Protein AF-A0A428CJJ7-F1 (afdb_monomer_lite)

Structure (mmCIF, N/CA/C/O backbone):
data_AF-A0A428CJJ7-F1
#
_entry.id   AF-A0A428CJJ7-F1
#
loop_
_atom_site.group_PDB
_atom_site.id
_atom_site.type_symbol
_atom_site.label_atom_id
_atom_site.label_alt_id
_atom_site.label_comp_id
_atom_site.label_asym_id
_atom_site.label_entity_id
_atom_site.label_seq_id
_atom_site.pdbx_PDB_ins_code
_atom_site.Cartn_x
_atom_site.Cartn_y
_atom_site.Cartn_z
_atom_site.occupancy
_atom_site.B_iso_or_equiv
_atom_site.auth_seq_id
_atom_site.auth_comp_id
_atom_site.auth_asym_id
_atom_site.auth_atom_id
_atom_site.pdbx_PDB_model_num
ATOM 1 N N . MET A 1 1 ? 29.013 -11.486 -9.461 1.00 76.00 1 MET A N 1
ATOM 2 C CA . MET A 1 1 ? 27.780 -11.218 -10.222 1.00 76.00 1 MET A CA 1
ATOM 3 C C . MET A 1 1 ? 27.380 -12.499 -10.946 1.00 76.00 1 MET A C 1
ATOM 5 O O . MET A 1 1 ? 28.189 -13.425 -10.999 1.00 76.00 1 MET A O 1
ATOM 9 N N . LYS A 1 2 ? 26.102 -12.636 -11.313 1.00 92.06 2 LYS A N 1
ATOM 10 C CA . LYS A 1 2 ? 25.506 -13.864 -11.869 1.00 92.06 2 LYS A CA 1
ATOM 11 C C . LYS A 1 2 ? 25.065 -13.649 -13.320 1.00 92.06 2 LYS A C 1
ATOM 13 O O . LYS A 1 2 ? 24.781 -12.532 -13.736 1.00 92.06 2 LYS A O 1
ATOM 18 N N . THR A 1 3 ? 24.886 -14.731 -14.073 1.00 91.31 3 THR A N 1
ATOM 19 C CA . THR A 1 3 ? 24.183 -14.673 -15.365 1.00 91.31 3 THR A CA 1
ATOM 20 C C . THR A 1 3 ? 22.675 -14.577 -15.141 1.00 91.31 3 THR A C 1
ATOM 22 O O . THR A 1 3 ? 22.105 -15.431 -14.455 1.00 91.31 3 THR A O 1
ATOM 25 N N . TYR A 1 4 ? 22.026 -13.567 -15.727 1.00 95.06 4 TYR A N 1
ATOM 26 C CA . TYR A 1 4 ? 20.572 -13.426 -15.669 1.00 95.06 4 TYR A CA 1
ATOM 27 C C . TYR A 1 4 ? 19.878 -14.570 -16.421 1.00 95.06 4 TYR A C 1
ATOM 29 O O . TYR A 1 4 ? 20.308 -14.973 -17.504 1.00 95.06 4 TYR A O 1
ATOM 37 N N . ARG A 1 5 ? 18.794 -15.099 -15.848 1.00 94.88 5 ARG A N 1
ATOM 38 C CA . ARG A 1 5 ? 17.924 -16.093 -16.489 1.00 94.88 5 ARG A CA 1
ATOM 39 C C . ARG A 1 5 ? 16.502 -15.556 -16.511 1.00 94.88 5 ARG A C 1
ATOM 41 O O . ARG A 1 5 ? 16.012 -15.110 -15.476 1.00 94.88 5 ARG A O 1
ATOM 48 N N . LEU A 1 6 ? 15.860 -15.638 -17.676 1.00 95.44 6 LEU A N 1
ATOM 49 C CA . LEU A 1 6 ? 14.456 -15.266 -17.834 1.00 95.44 6 LEU A CA 1
ATOM 50 C C . LEU A 1 6 ? 13.579 -16.049 -16.853 1.00 95.44 6 LEU A C 1
ATOM 52 O O . LEU A 1 6 ? 13.830 -17.227 -16.578 1.00 95.44 6 LEU A O 1
ATOM 56 N N . LYS A 1 7 ? 12.548 -15.375 -16.345 1.00 94.06 7 LYS A N 1
ATOM 57 C CA . LYS A 1 7 ? 11.518 -16.005 -15.522 1.00 94.06 7 LYS A CA 1
ATOM 58 C C . LYS A 1 7 ? 10.705 -16.987 -16.362 1.00 94.06 7 LYS A C 1
ATOM 60 O O . LYS A 1 7 ? 10.541 -16.795 -17.567 1.00 94.06 7 LYS A O 1
ATOM 65 N N . THR A 1 8 ? 10.229 -18.047 -15.717 1.00 88.56 8 THR A N 1
ATOM 66 C CA . THR A 1 8 ? 9.256 -18.981 -16.297 1.00 88.56 8 THR A CA 1
ATOM 67 C C . THR A 1 8 ? 7.839 -18.520 -15.960 1.00 88.56 8 THR A C 1
ATOM 69 O O . THR A 1 8 ? 7.666 -17.615 -15.146 1.00 88.56 8 THR A O 1
ATOM 72 N N . ASP A 1 9 ? 6.833 -19.125 -16.597 1.00 90.31 9 ASP A N 1
ATOM 73 C CA . ASP A 1 9 ? 5.410 -18.894 -16.291 1.00 90.31 9 ASP A CA 1
ATOM 74 C C . ASP A 1 9 ? 4.934 -17.448 -16.537 1.00 90.31 9 ASP A C 1
ATOM 76 O O . ASP A 1 9 ? 4.018 -16.941 -15.896 1.00 90.31 9 ASP A O 1
ATOM 80 N N . THR A 1 10 ? 5.547 -16.786 -17.520 1.00 92.88 10 THR A N 1
ATOM 81 C CA . THR A 1 10 ? 5.331 -15.373 -17.882 1.00 92.88 10 THR A CA 1
ATOM 82 C C . THR A 1 10 ? 4.152 -15.143 -18.831 1.00 92.88 10 THR A C 1
ATOM 84 O O . THR A 1 10 ? 3.854 -14.010 -19.199 1.00 92.88 10 THR A O 1
ATOM 87 N N . GLU A 1 11 ? 3.464 -16.202 -19.257 1.00 94.12 11 GLU A N 1
ATOM 88 C CA . GLU A 1 11 ? 2.476 -16.175 -20.344 1.00 94.12 11 GLU A CA 1
ATOM 89 C C . GLU A 1 11 ? 1.326 -15.198 -20.072 1.00 94.12 11 GLU A C 1
ATOM 91 O O . GLU A 1 11 ? 0.954 -14.414 -20.949 1.00 94.12 11 GLU A O 1
ATOM 96 N N . TRP A 1 12 ? 0.800 -15.198 -18.844 1.00 93.81 12 TRP A N 1
ATOM 97 C CA . TRP A 1 12 ? -0.283 -14.303 -18.433 1.00 93.81 12 TRP A CA 1
ATOM 98 C C . TRP A 1 12 ? 0.155 -12.840 -18.362 1.00 93.81 12 TRP A C 1
ATOM 100 O O . TRP A 1 12 ? -0.588 -11.956 -18.796 1.00 93.81 12 TRP A O 1
ATOM 110 N N . ASP A 1 13 ? 1.357 -12.587 -17.849 1.00 96.50 13 ASP A N 1
ATOM 111 C CA . ASP A 1 13 ? 1.908 -11.242 -17.693 1.00 96.50 13 ASP A CA 1
ATOM 112 C C . ASP A 1 13 ? 2.237 -10.627 -19.063 1.00 96.50 13 ASP A C 1
ATOM 114 O O . ASP A 1 13 ? 1.799 -9.516 -19.378 1.00 96.50 13 ASP A O 1
ATOM 118 N N . ILE A 1 14 ? 2.883 -11.404 -19.942 1.00 97.50 14 ILE A N 1
ATOM 119 C CA . ILE A 1 14 ? 3.150 -11.027 -21.336 1.00 97.50 14 ILE A CA 1
ATOM 120 C C . ILE A 1 14 ? 1.847 -10.761 -22.082 1.00 97.50 14 ILE A C 1
ATOM 122 O O . ILE A 1 14 ? 1.749 -9.757 -22.786 1.00 97.50 14 ILE A O 1
ATOM 126 N N . MET A 1 15 ? 0.845 -11.639 -21.956 1.00 97.12 15 MET A N 1
ATOM 127 C CA . MET A 1 15 ? -0.442 -11.452 -22.627 1.00 97.12 15 MET A CA 1
ATOM 128 C C . MET A 1 15 ? -1.106 -10.143 -22.192 1.00 97.12 15 MET A C 1
ATOM 130 O O . MET A 1 15 ? -1.622 -9.405 -23.033 1.00 97.12 15 MET A O 1
ATOM 134 N N . ARG A 1 16 ? -1.061 -9.819 -20.895 1.00 96.81 16 ARG A N 1
ATOM 135 C CA . ARG A 1 16 ? -1.630 -8.573 -20.374 1.00 96.81 16 ARG A CA 1
ATOM 136 C C . ARG A 1 16 ? -0.881 -7.341 -20.887 1.00 96.81 16 ARG A C 1
ATOM 138 O O . ARG A 1 16 ? -1.528 -6.390 -21.319 1.00 96.81 16 ARG A O 1
ATOM 145 N N . TYR A 1 17 ? 0.452 -7.369 -20.915 1.00 98.06 17 TYR A N 1
ATOM 146 C CA . TYR A 1 17 ? 1.239 -6.265 -21.477 1.00 98.06 17 TYR A CA 1
ATOM 147 C C . TYR A 1 17 ? 1.012 -6.106 -22.990 1.00 98.06 17 TYR A C 1
ATOM 149 O O . TYR A 1 17 ? 0.802 -4.998 -23.475 1.00 98.06 17 TYR A O 1
ATOM 157 N N . LYS A 1 18 ? 0.954 -7.210 -23.748 1.00 97.38 18 LYS A N 1
ATOM 158 C CA . LYS A 1 18 ? 0.637 -7.184 -25.187 1.00 97.38 18 LYS A CA 1
ATOM 159 C C . LYS A 1 18 ? -0.739 -6.604 -25.475 1.00 97.38 18 LYS A C 1
ATOM 161 O O . LYS A 1 18 ? -0.874 -5.812 -26.399 1.00 97.38 18 LYS A O 1
ATOM 166 N N . LYS A 1 19 ? -1.734 -6.904 -24.640 1.00 97.69 19 LYS A N 1
ATOM 167 C CA . LYS A 1 19 ? -3.043 -6.253 -24.726 1.00 97.69 19 LYS A CA 1
ATOM 168 C C . LYS A 1 19 ? -2.931 -4.732 -24.560 1.00 97.69 19 LYS A C 1
ATOM 170 O O . LYS A 1 19 ? -3.626 -3.998 -25.256 1.00 97.69 19 LYS A O 1
ATOM 175 N N . ALA A 1 20 ? -2.066 -4.241 -23.672 1.00 97.69 20 ALA A N 1
ATOM 176 C CA . ALA A 1 20 ? -1.823 -2.805 -23.537 1.00 97.69 20 ALA A CA 1
ATOM 177 C C . ALA A 1 20 ? -1.191 -2.208 -24.808 1.00 97.69 20 ALA A C 1
ATOM 179 O O . ALA A 1 20 ? -1.638 -1.153 -25.256 1.00 97.69 20 ALA A O 1
ATOM 180 N N . ILE A 1 21 ? -0.232 -2.907 -25.431 1.00 96.62 21 ILE A N 1
ATOM 181 C CA . ILE A 1 21 ? 0.355 -2.518 -26.728 1.00 96.62 21 ILE A CA 1
ATOM 182 C C . ILE A 1 21 ? -0.732 -2.418 -27.809 1.00 96.62 21 ILE A C 1
ATOM 184 O O . ILE A 1 21 ? -0.878 -1.377 -28.446 1.00 96.62 21 ILE A O 1
ATOM 188 N N . GLU A 1 22 ? -1.535 -3.472 -27.983 1.00 97.19 22 GLU A N 1
ATOM 189 C CA . GLU A 1 22 ? -2.585 -3.561 -29.013 1.00 97.19 22 GLU A CA 1
ATOM 190 C C . GLU A 1 22 ? -3.631 -2.444 -28.907 1.00 97.19 22 GLU A C 1
ATOM 192 O O . GLU A 1 22 ? -4.202 -2.031 -29.913 1.00 97.19 22 GLU A O 1
ATOM 197 N N . ASN A 1 23 ? -3.873 -1.942 -27.694 1.00 97.38 23 ASN A N 1
ATOM 198 C CA . ASN A 1 23 ? -4.841 -0.878 -27.435 1.00 97.38 23 ASN A CA 1
ATOM 199 C C . ASN A 1 23 ? -4.209 0.523 -27.364 1.00 97.38 23 ASN A C 1
ATOM 201 O O . ASN A 1 23 ? -4.929 1.484 -27.097 1.00 97.38 23 ASN A O 1
ATOM 205 N N . HIS A 1 24 ? -2.897 0.662 -27.590 1.00 95.88 24 HIS A N 1
ATOM 206 C CA . HIS A 1 24 ? -2.147 1.912 -27.401 1.00 95.88 24 HIS A CA 1
ATOM 207 C C . HIS A 1 24 ? -2.259 2.474 -25.969 1.00 95.88 24 HIS A C 1
ATOM 209 O O . HIS A 1 24 ? -2.436 3.672 -25.755 1.00 95.88 24 HIS A O 1
ATOM 215 N N . ARG A 1 25 ? -2.188 1.584 -24.972 1.00 96.94 25 ARG A N 1
ATOM 216 C CA . ARG A 1 25 ? -2.331 1.872 -23.533 1.00 96.94 25 ARG A CA 1
ATOM 217 C C . ARG A 1 25 ? -1.140 1.367 -22.7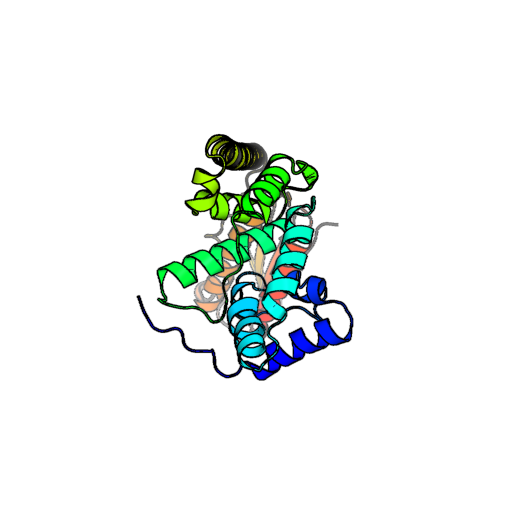16 1.00 96.94 25 ARG A C 1
ATOM 219 O O . ARG A 1 25 ? -1.304 1.031 -21.550 1.00 96.94 25 ARG A O 1
ATOM 226 N N . GLU A 1 26 ? 0.061 1.301 -23.292 1.00 97.19 26 GLU A N 1
ATOM 227 C CA . GLU A 1 26 ? 1.257 0.818 -22.571 1.00 97.19 26 GLU A CA 1
ATOM 228 C C . GLU A 1 26 ? 1.518 1.596 -21.271 1.00 97.19 26 GLU A C 1
ATOM 230 O O . GLU A 1 26 ? 1.833 0.982 -20.257 1.00 97.19 26 GLU A O 1
ATOM 235 N N . ILE A 1 27 ? 1.282 2.914 -21.249 1.00 98.19 27 ILE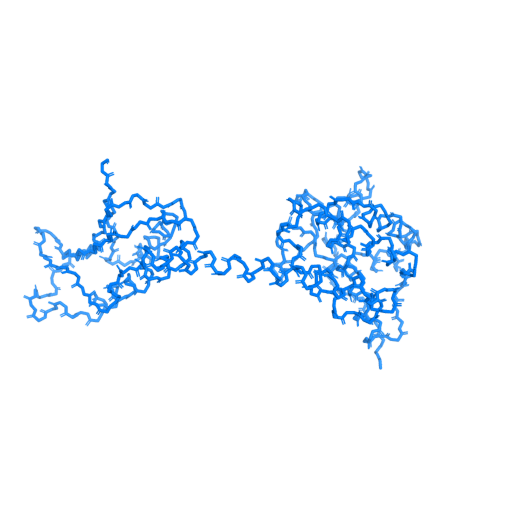 A N 1
ATOM 236 C CA . ILE A 1 27 ? 1.379 3.728 -20.023 1.00 98.19 27 ILE A CA 1
ATOM 237 C C . ILE A 1 27 ? 0.470 3.185 -18.911 1.00 98.19 27 ILE A C 1
ATOM 239 O O . ILE A 1 27 ? 0.889 3.105 -17.758 1.00 98.19 27 ILE A O 1
ATOM 243 N N . ASP A 1 28 ? -0.741 2.726 -19.232 1.00 98.06 28 ASP A N 1
ATOM 244 C CA . ASP A 1 28 ? -1.640 2.151 -18.226 1.00 98.06 28 ASP A CA 1
ATOM 245 C C . ASP A 1 28 ? -1.115 0.836 -17.659 1.00 98.06 28 ASP A C 1
ATOM 247 O O . ASP A 1 28 ? -1.429 0.510 -16.515 1.00 98.06 28 ASP A O 1
ATOM 251 N N . ALA A 1 29 ? -0.319 0.084 -18.424 1.00 98.12 29 ALA A N 1
ATOM 252 C CA . ALA A 1 29 ? 0.344 -1.108 -17.913 1.00 98.12 29 ALA A CA 1
ATOM 253 C C . ALA A 1 29 ? 1.460 -0.748 -16.926 1.00 98.12 29 ALA A C 1
ATOM 255 O O . ALA A 1 29 ? 1.652 -1.475 -15.958 1.00 98.12 29 ALA A O 1
ATOM 256 N N . PHE A 1 30 ? 2.144 0.386 -17.112 1.00 98.44 30 PHE A N 1
ATOM 257 C CA . PHE A 1 30 ? 3.108 0.911 -16.139 1.00 98.44 30 PHE A CA 1
ATOM 258 C C . PHE A 1 30 ? 2.431 1.449 -14.881 1.00 98.44 30 PHE A C 1
ATOM 260 O O . PHE A 1 30 ? 2.940 1.253 -13.785 1.00 98.44 30 PHE A O 1
ATOM 267 N N . LEU A 1 31 ? 1.286 2.119 -15.018 1.00 98.25 31 LEU A N 1
ATOM 268 C CA . LEU A 1 31 ? 0.570 2.692 -13.879 1.00 98.25 31 LEU A CA 1
ATOM 269 C C . LEU A 1 31 ? -0.202 1.627 -13.093 1.00 98.25 31 LEU A C 1
ATOM 271 O O . LEU A 1 31 ? -0.161 1.597 -11.865 1.00 98.25 31 LEU A O 1
ATOM 275 N N . GLY A 1 32 ? -0.921 0.755 -13.799 1.00 97.31 32 GLY A N 1
ATOM 276 C CA . GLY A 1 32 ? -1.798 -0.264 -13.228 1.00 97.31 32 GLY A CA 1
ATOM 277 C C . GLY A 1 32 ? -3.054 0.286 -12.551 1.00 97.31 32 GLY A C 1
ATOM 278 O O . GLY A 1 32 ? -3.733 -0.456 -11.848 1.00 97.31 32 GLY A O 1
ATOM 279 N N . ILE A 1 33 ? -3.401 1.560 -12.760 1.00 96.50 33 ILE A N 1
ATOM 280 C CA . ILE A 1 33 ? -4.628 2.156 -12.202 1.00 96.50 33 ILE A CA 1
ATOM 281 C C . ILE A 1 33 ? -5.858 1.432 -12.759 1.00 96.50 33 ILE A C 1
ATOM 283 O O . ILE A 1 33 ? -6.749 1.050 -12.003 1.00 96.50 33 ILE A O 1
ATOM 287 N N . ASN A 1 34 ? -5.879 1.177 -14.072 1.00 96.62 34 ASN A N 1
ATOM 288 C CA . ASN A 1 34 ? -6.882 0.319 -14.688 1.00 96.62 34 ASN A CA 1
ATOM 289 C C . ASN A 1 34 ? -6.532 -1.164 -14.427 1.00 96.62 34 ASN A C 1
ATOM 291 O O . ASN A 1 34 ? -5.522 -1.641 -14.958 1.00 96.62 34 ASN A O 1
ATOM 295 N N . PRO A 1 35 ? -7.368 -1.925 -13.687 1.00 95.44 35 PRO A N 1
ATOM 296 C CA . PRO A 1 35 ? -7.112 -3.338 -13.398 1.00 95.44 35 PRO A CA 1
ATOM 297 C C . PRO A 1 35 ? -6.974 -4.218 -14.648 1.00 95.44 35 PRO A C 1
ATOM 299 O O . PRO A 1 35 ? -6.368 -5.283 -14.582 1.00 95.44 35 PRO A O 1
ATOM 302 N N . GLU A 1 36 ? -7.514 -3.787 -15.793 1.00 96.38 36 GLU A N 1
ATOM 303 C CA . GLU A 1 36 ? -7.397 -4.496 -17.070 1.00 96.38 36 GLU A CA 1
ATOM 304 C C . GLU A 1 36 ? -5.946 -4.602 -17.569 1.00 96.38 36 GLU A C 1
ATOM 306 O O . GLU A 1 36 ? -5.588 -5.602 -18.196 1.00 96.38 36 GLU A O 1
ATOM 311 N N . TYR A 1 37 ? -5.117 -3.598 -17.261 1.00 97.50 37 TYR A N 1
ATOM 312 C CA . TYR A 1 37 ? -3.716 -3.507 -17.686 1.00 97.50 37 TYR A CA 1
ATOM 313 C C . TYR A 1 37 ? -2.720 -3.688 -16.530 1.00 97.50 37 TYR A C 1
ATOM 315 O O . TYR A 1 37 ? -1.521 -3.784 -16.776 1.00 97.50 37 TYR A O 1
ATOM 323 N N . ARG A 1 38 ? -3.195 -3.779 -15.278 1.00 97.75 38 ARG A N 1
ATOM 324 C CA . ARG A 1 38 ? -2.351 -3.915 -14.079 1.00 97.75 38 ARG A CA 1
ATOM 325 C C . ARG A 1 38 ? -1.543 -5.210 -14.085 1.00 97.75 38 ARG A C 1
ATOM 327 O O . ARG A 1 38 ? -2.103 -6.302 -14.181 1.00 97.75 38 ARG A O 1
ATOM 334 N N . ILE A 1 39 ? -0.233 -5.089 -13.908 1.00 97.88 39 ILE A N 1
ATOM 335 C CA . ILE A 1 39 ? 0.692 -6.222 -13.813 1.00 97.88 39 ILE A CA 1
ATOM 336 C C . ILE A 1 39 ? 1.143 -6.355 -12.362 1.00 97.88 39 ILE A C 1
ATOM 338 O O . ILE A 1 39 ? 1.709 -5.427 -11.800 1.00 97.88 39 ILE A O 1
ATOM 342 N N . GLY A 1 40 ? 0.876 -7.497 -11.742 1.00 94.94 40 GLY A N 1
ATOM 343 C CA . GLY A 1 40 ? 1.214 -7.743 -10.346 1.00 94.94 40 GLY A CA 1
ATOM 344 C C . GLY A 1 40 ? 0.806 -9.144 -9.921 1.00 94.94 40 GLY A C 1
ATOM 345 O O . GLY A 1 40 ? -0.058 -9.771 -10.544 1.00 94.94 40 GLY A O 1
ATOM 346 N N . HIS A 1 41 ? 1.449 -9.640 -8.871 1.00 93.31 41 HIS A N 1
ATOM 347 C CA . HIS A 1 41 ? 1.205 -10.956 -8.288 1.00 93.31 41 HIS A CA 1
ATOM 348 C C . HIS A 1 41 ? 0.579 -10.806 -6.892 1.00 93.31 41 HIS A C 1
ATOM 350 O O . HIS A 1 41 ? 0.440 -9.707 -6.350 1.00 93.31 41 HIS A O 1
ATOM 356 N N . ARG A 1 42 ? 0.147 -11.922 -6.293 1.00 88.69 42 ARG A N 1
ATOM 357 C CA . ARG A 1 42 ? -0.553 -11.915 -4.992 1.00 88.69 42 ARG A CA 1
ATOM 358 C C . ARG A 1 42 ? 0.303 -11.343 -3.855 1.00 88.69 42 ARG A C 1
ATOM 360 O O . ARG A 1 42 ? -0.239 -10.839 -2.878 1.00 88.69 42 ARG A O 1
ATOM 367 N N . ASP A 1 43 ? 1.616 -11.468 -3.970 1.00 89.06 43 ASP A N 1
ATOM 368 C CA . ASP A 1 43 ? 2.624 -10.995 -3.026 1.00 89.06 43 ASP A CA 1
ATOM 369 C C . ASP A 1 43 ? 3.233 -9.637 -3.411 1.00 89.06 43 ASP A C 1
ATOM 371 O O . ASP A 1 43 ? 4.114 -9.149 -2.702 1.00 89.06 43 ASP A O 1
ATOM 375 N N . SER A 1 44 ? 2.746 -8.992 -4.479 1.00 90.12 44 SER A N 1
ATOM 376 C CA . SER A 1 44 ? 3.126 -7.618 -4.811 1.00 90.12 44 SER A CA 1
ATOM 377 C C . SER A 1 44 ? 2.822 -6.675 -3.647 1.00 90.12 44 SER A C 1
ATOM 379 O O . SER A 1 44 ? 1.747 -6.730 -3.041 1.00 90.12 44 SER A O 1
ATOM 381 N N . TYR A 1 45 ? 3.774 -5.786 -3.352 1.00 88.62 45 TYR A N 1
ATOM 382 C CA . TYR A 1 45 ? 3.704 -4.880 -2.200 1.00 88.62 45 TYR A CA 1
ATOM 383 C C . TYR A 1 45 ? 2.468 -3.967 -2.245 1.00 88.62 45 TYR A C 1
ATOM 385 O O . TYR A 1 45 ? 1.824 -3.746 -1.222 1.00 88.62 45 TYR A O 1
ATOM 393 N N . TYR A 1 46 ? 2.116 -3.484 -3.440 1.00 91.88 46 TYR A N 1
ATOM 394 C CA . TYR A 1 46 ? 0.874 -2.767 -3.711 1.00 91.88 46 TYR A CA 1
ATOM 395 C C . TYR A 1 46 ? -0.010 -3.593 -4.643 1.00 91.88 46 TYR A C 1
ATOM 397 O O . TYR A 1 46 ? 0.474 -4.159 -5.621 1.00 91.88 46 TYR A O 1
ATOM 405 N N . GLN A 1 47 ? -1.304 -3.665 -4.330 1.00 93.38 47 GLN A N 1
ATOM 406 C CA . GLN A 1 47 ? -2.283 -4.461 -5.084 1.00 93.38 47 GLN A CA 1
ATOM 407 C C . GLN A 1 47 ? -3.135 -3.604 -6.033 1.00 93.38 47 GLN A C 1
ATOM 409 O O . GLN A 1 47 ? -3.848 -4.133 -6.888 1.00 93.38 47 GLN A O 1
ATOM 414 N N . ASP A 1 48 ? -3.081 -2.282 -5.888 1.00 94.25 48 ASP A N 1
ATOM 415 C CA . ASP A 1 48 ? -3.876 -1.279 -6.595 1.00 94.25 48 ASP A CA 1
ATOM 416 C C . ASP A 1 48 ? -3.134 -0.583 -7.753 1.00 94.25 48 ASP A C 1
ATOM 418 O O . ASP A 1 48 ? -3.770 0.095 -8.560 1.00 94.25 48 ASP A O 1
ATOM 422 N N . ILE A 1 49 ? -1.832 -0.831 -7.908 1.00 97.38 49 ILE A N 1
ATOM 423 C CA . ILE A 1 49 ? -0.989 -0.344 -9.013 1.00 97.38 49 ILE A CA 1
ATOM 424 C C . ILE A 1 49 ? -0.122 -1.474 -9.583 1.00 97.38 49 ILE A C 1
ATOM 426 O O . ILE A 1 49 ? -0.085 -2.574 -9.032 1.00 97.38 49 ILE A O 1
ATOM 430 N N . THR A 1 50 ? 0.556 -1.224 -10.706 1.00 98.38 50 THR A N 1
ATOM 431 C CA . THR A 1 50 ? 1.487 -2.202 -11.287 1.00 98.38 50 THR A CA 1
ATOM 432 C C . THR A 1 50 ? 2.739 -2.348 -10.424 1.00 98.38 50 THR A C 1
ATOM 434 O O . THR A 1 50 ? 3.318 -1.360 -9.971 1.00 98.38 50 THR A O 1
ATOM 437 N N . ASP A 1 51 ? 3.181 -3.590 -10.256 1.00 98.31 51 ASP A N 1
ATOM 438 C CA . ASP A 1 51 ? 4.467 -3.953 -9.684 1.00 98.31 51 ASP A CA 1
ATOM 439 C C . ASP A 1 51 ? 5.560 -3.890 -10.763 1.00 98.31 51 ASP A C 1
ATOM 441 O O . ASP A 1 51 ? 5.626 -4.722 -11.674 1.00 98.31 51 ASP A O 1
ATOM 445 N N . THR A 1 52 ? 6.444 -2.898 -10.651 1.00 96.94 52 THR A N 1
ATOM 446 C CA . THR A 1 52 ? 7.560 -2.689 -11.586 1.00 96.94 52 THR A CA 1
ATOM 447 C C . THR A 1 52 ? 8.509 -3.879 -11.665 1.00 96.94 52 THR A C 1
ATOM 449 O O . THR A 1 52 ? 9.122 -4.102 -12.709 1.00 96.94 52 THR A O 1
ATOM 452 N N . HIS A 1 53 ? 8.642 -4.660 -10.590 1.00 96.50 53 HIS A N 1
ATOM 453 C CA . HIS A 1 53 ? 9.552 -5.799 -10.559 1.00 96.50 53 HIS A CA 1
ATOM 454 C C . HIS A 1 53 ? 9.013 -6.917 -11.443 1.00 96.50 53 HIS A C 1
ATOM 456 O O . HIS A 1 53 ? 9.762 -7.486 -12.242 1.00 96.50 53 HIS A O 1
ATOM 462 N N . ILE A 1 54 ? 7.705 -7.168 -11.346 1.00 97.88 54 ILE A N 1
ATOM 463 C CA . ILE A 1 54 ? 7.006 -8.118 -12.209 1.00 97.88 54 ILE A CA 1
ATOM 464 C C . ILE A 1 54 ? 6.989 -7.606 -13.649 1.00 97.88 54 ILE A C 1
ATOM 466 O O . ILE A 1 54 ? 7.365 -8.344 -14.555 1.00 97.88 54 ILE A O 1
ATOM 470 N N . LEU A 1 55 ? 6.662 -6.328 -13.867 1.00 98.50 55 LEU A N 1
ATOM 471 C CA . LEU A 1 55 ? 6.677 -5.710 -15.196 1.00 98.50 55 LEU A CA 1
ATOM 472 C C . LEU A 1 55 ? 8.018 -5.927 -15.918 1.00 98.50 55 LEU A C 1
ATOM 474 O O . LEU A 1 55 ? 8.035 -6.391 -17.058 1.00 98.50 55 LEU A O 1
ATOM 478 N N . ILE A 1 56 ? 9.146 -5.639 -15.263 1.00 98.31 56 ILE A N 1
ATOM 479 C CA . ILE A 1 56 ? 10.472 -5.780 -15.877 1.00 98.31 56 ILE A CA 1
ATOM 480 C C . ILE A 1 56 ? 10.796 -7.252 -16.165 1.00 98.31 56 ILE A C 1
ATOM 482 O O . ILE A 1 56 ? 11.119 -7.603 -17.302 1.00 98.31 56 ILE A O 1
ATOM 486 N N . GLU A 1 57 ? 10.718 -8.119 -15.152 1.00 97.94 57 GLU A N 1
ATOM 487 C CA . GLU A 1 57 ? 11.246 -9.486 -15.249 1.00 97.94 57 GLU A CA 1
ATOM 488 C C . GLU A 1 57 ? 10.304 -10.477 -15.947 1.00 97.94 57 GLU A C 1
ATOM 490 O O . GLU A 1 57 ? 10.786 -11.435 -16.556 1.00 97.94 57 GLU A O 1
ATOM 495 N N . TYR A 1 58 ? 8.986 -10.263 -15.869 1.00 98.19 58 TYR A N 1
ATOM 496 C CA . TYR A 1 58 ? 7.970 -11.160 -16.432 1.00 98.19 58 TYR A CA 1
ATOM 497 C C . TYR A 1 58 ? 7.360 -10.639 -17.737 1.00 98.19 58 TYR A C 1
ATOM 499 O O . TYR A 1 58 ? 6.851 -11.448 -18.508 1.00 98.19 58 TYR A O 1
ATOM 507 N N . CYS A 1 59 ? 7.461 -9.339 -18.045 1.00 98.12 59 CYS A N 1
ATOM 508 C CA . CYS A 1 59 ? 6.970 -8.790 -19.315 1.00 98.12 59 CYS A CA 1
ATOM 509 C C . CYS A 1 59 ? 8.109 -8.294 -20.203 1.00 98.12 59 CYS A C 1
ATOM 511 O O . CYS A 1 59 ? 8.379 -8.887 -21.247 1.00 98.12 59 CYS A O 1
ATOM 513 N N . LEU A 1 60 ? 8.780 -7.211 -19.805 1.00 98.44 60 LEU A N 1
ATOM 514 C CA . LEU A 1 60 ? 9.647 -6.453 -20.710 1.00 98.44 60 LEU A CA 1
ATOM 515 C C . LEU A 1 60 ? 10.843 -7.280 -21.195 1.00 98.44 60 LEU A C 1
ATOM 517 O O . LEU A 1 60 ? 11.117 -7.334 -22.393 1.00 98.44 60 LEU A O 1
ATOM 521 N N . TYR A 1 61 ? 11.528 -7.973 -20.284 1.00 98.25 61 TYR A N 1
ATOM 522 C CA . TYR A 1 61 ? 12.663 -8.829 -20.629 1.00 98.25 61 TYR A CA 1
ATOM 523 C C . TYR A 1 61 ? 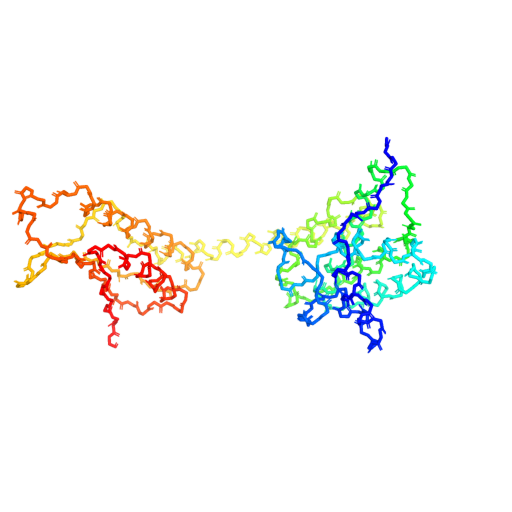12.284 -10.022 -21.519 1.00 98.25 61 TYR A C 1
ATOM 525 O O . TYR A 1 61 ? 12.911 -10.178 -22.572 1.00 98.25 61 TYR A O 1
ATOM 533 N N . PRO A 1 62 ? 11.275 -10.850 -21.181 1.00 98.00 62 PRO A N 1
ATOM 534 C CA . PRO A 1 62 ? 10.813 -11.905 -22.078 1.00 98.00 62 PRO A CA 1
ATOM 535 C C . PRO A 1 62 ? 10.358 -11.406 -23.452 1.00 98.00 62 PRO A C 1
ATOM 537 O O . PRO A 1 62 ? 10.670 -12.044 -24.455 1.00 98.00 62 PRO A O 1
ATOM 540 N N . ILE A 1 63 ? 9.645 -10.275 -23.520 1.00 97.75 63 ILE A N 1
ATOM 541 C CA . ILE A 1 63 ? 9.148 -9.718 -24.787 1.00 97.75 63 ILE A CA 1
ATOM 542 C C . ILE A 1 63 ? 10.310 -9.257 -25.675 1.00 97.75 63 ILE A C 1
ATOM 544 O O . ILE A 1 63 ? 10.337 -9.600 -26.858 1.00 97.75 63 ILE A O 1
ATOM 548 N N . TYR A 1 64 ? 11.302 -8.576 -25.097 1.00 98.25 64 TYR A N 1
ATOM 549 C CA . TYR A 1 64 ? 12.512 -8.169 -25.811 1.00 98.25 64 TYR A CA 1
ATOM 550 C C . TYR A 1 64 ? 13.285 -9.374 -26.366 1.00 98.25 64 TYR A C 1
ATOM 552 O O . TYR A 1 64 ? 13.591 -9.429 -27.555 1.00 98.25 64 TYR A O 1
ATOM 560 N N . VAL A 1 65 ? 13.542 -10.394 -25.536 1.00 96.88 65 VAL A N 1
ATOM 561 C CA . VAL A 1 65 ? 14.226 -11.624 -25.988 1.00 96.88 65 VAL A CA 1
ATOM 562 C C . VAL A 1 65 ? 13.389 -12.393 -27.020 1.00 96.88 65 VAL A C 1
ATOM 564 O O . VAL A 1 65 ? 13.942 -13.063 -27.890 1.00 96.88 65 VAL A O 1
ATOM 567 N N . GLY A 1 66 ? 12.062 -12.264 -26.958 1.00 95.56 66 GLY A N 1
ATOM 568 C CA . GLY A 1 66 ? 11.115 -12.804 -27.932 1.00 95.56 66 GLY A CA 1
ATOM 569 C C . GLY A 1 66 ? 11.114 -12.101 -29.295 1.00 95.56 66 GLY A C 1
ATOM 570 O O . GLY A 1 66 ? 10.429 -12.581 -30.198 1.00 95.56 66 GLY A O 1
ATOM 571 N N . GLY A 1 67 ? 11.876 -11.013 -29.463 1.00 97.31 67 GLY A N 1
ATOM 572 C CA . GLY A 1 67 ? 12.131 -10.360 -30.751 1.00 97.31 67 GLY A CA 1
ATOM 573 C C . GLY A 1 67 ? 11.566 -8.947 -30.908 1.00 97.31 67 GLY A C 1
ATOM 574 O O . GLY A 1 67 ? 11.756 -8.350 -31.965 1.00 97.31 67 GLY A O 1
ATOM 575 N N . ASP A 1 68 ? 10.889 -8.396 -29.898 1.00 97.56 68 ASP A N 1
ATOM 576 C CA . ASP A 1 68 ? 10.441 -6.996 -29.910 1.00 97.56 68 ASP A CA 1
ATOM 577 C C . ASP A 1 68 ? 11.555 -6.092 -29.364 1.00 97.56 68 ASP A C 1
ATOM 579 O O . ASP A 1 68 ? 11.600 -5.736 -28.184 1.00 97.56 68 ASP A O 1
ATOM 583 N N . PHE A 1 69 ? 12.510 -5.776 -30.239 1.00 97.88 69 PHE A N 1
ATOM 584 C CA . PHE A 1 69 ? 13.699 -4.999 -29.886 1.00 97.88 69 PHE A CA 1
ATOM 585 C C . PHE A 1 69 ? 13.429 -3.501 -29.690 1.00 97.88 69 PHE A C 1
ATOM 587 O O . PHE A 1 69 ? 14.319 -2.805 -29.212 1.00 97.88 69 PHE A O 1
ATOM 594 N N . ASP A 1 70 ? 12.212 -3.032 -29.979 1.00 97.81 70 ASP A N 1
ATOM 595 C CA . ASP A 1 70 ? 11.787 -1.638 -29.793 1.00 97.81 70 ASP A CA 1
ATOM 596 C C . ASP A 1 70 ? 11.309 -1.365 -28.350 1.00 97.81 70 ASP A C 1
ATOM 598 O O . ASP A 1 70 ? 11.077 -0.216 -27.971 1.00 97.81 70 ASP A O 1
ATOM 602 N N . ILE A 1 71 ? 11.158 -2.408 -27.517 1.00 97.38 71 ILE A N 1
ATOM 603 C CA . ILE A 1 71 ? 10.764 -2.289 -26.101 1.00 97.38 71 ILE A CA 1
ATOM 604 C C . ILE A 1 71 ? 11.588 -1.240 -25.333 1.00 97.38 71 ILE A C 1
ATOM 606 O O . ILE A 1 71 ? 10.969 -0.425 -24.650 1.00 97.38 71 ILE A O 1
ATOM 610 N N . PRO A 1 72 ? 12.936 -1.202 -25.402 1.00 98.00 72 PRO A N 1
ATOM 611 C CA . PRO A 1 72 ? 13.722 -0.251 -24.619 1.00 98.00 72 PRO A CA 1
ATOM 612 C C . PRO A 1 72 ? 13.398 1.208 -24.953 1.00 98.00 72 PRO A C 1
ATOM 614 O O . PRO A 1 72 ? 13.310 2.028 -24.040 1.00 98.00 72 PRO A O 1
ATOM 617 N N . ASP A 1 73 ? 13.155 1.519 -26.228 1.00 97.31 73 ASP A N 1
ATOM 618 C CA . ASP A 1 73 ? 12.812 2.872 -26.672 1.00 97.31 73 ASP A CA 1
ATOM 619 C C . ASP A 1 73 ? 11.420 3.277 -26.169 1.00 97.31 73 ASP A C 1
ATOM 621 O O . ASP A 1 73 ? 11.262 4.344 -25.575 1.00 97.31 73 ASP A O 1
ATOM 625 N N . ARG A 1 74 ? 10.424 2.384 -26.289 1.00 97.00 74 ARG A N 1
ATOM 626 C CA . ARG A 1 74 ? 9.070 2.637 -25.761 1.00 97.00 74 ARG A CA 1
ATOM 627 C C . ARG A 1 74 ? 9.075 2.830 -24.246 1.00 97.00 74 ARG A C 1
ATOM 629 O O . ARG A 1 74 ? 8.434 3.744 -23.733 1.00 97.00 74 ARG A O 1
ATOM 636 N N . VAL A 1 75 ? 9.823 1.996 -23.523 1.00 98.12 75 VAL A N 1
ATOM 637 C CA . VAL A 1 75 ? 9.982 2.097 -22.064 1.00 98.12 75 VAL A CA 1
ATOM 638 C C . VAL A 1 75 ? 10.632 3.429 -21.688 1.00 98.12 75 VAL A C 1
ATOM 640 O O . VAL A 1 75 ? 10.164 4.096 -20.768 1.00 98.12 75 VAL A O 1
ATOM 643 N N . LEU A 1 76 ? 11.690 3.838 -22.394 1.00 97.81 76 LEU A N 1
ATOM 644 C CA . LEU A 1 76 ? 12.368 5.111 -22.156 1.00 97.81 76 LEU A CA 1
ATOM 645 C C . LEU A 1 76 ? 11.419 6.304 -22.340 1.00 97.81 76 LEU A C 1
ATOM 647 O O . LEU A 1 76 ? 11.416 7.211 -21.505 1.00 97.81 76 LEU A O 1
ATOM 651 N N . ASP A 1 77 ? 10.606 6.298 -23.396 1.00 97.06 77 ASP A N 1
ATOM 652 C CA . ASP A 1 77 ? 9.637 7.363 -23.664 1.00 97.06 77 ASP A CA 1
ATOM 653 C C . ASP A 1 77 ? 8.544 7.427 -22.588 1.00 97.06 77 ASP A C 1
ATOM 655 O O . ASP A 1 77 ? 8.276 8.505 -22.050 1.00 97.06 77 ASP A O 1
ATOM 659 N N . ILE A 1 78 ? 7.997 6.274 -22.183 1.00 98.25 78 ILE A N 1
ATOM 660 C CA . ILE A 1 78 ? 7.026 6.185 -21.082 1.00 98.25 78 ILE A CA 1
ATOM 661 C C . ILE A 1 78 ? 7.632 6.730 -19.785 1.00 98.25 78 ILE A C 1
ATOM 663 O O . ILE A 1 78 ? 7.028 7.567 -19.117 1.00 98.25 78 ILE A O 1
ATOM 667 N N . LEU A 1 79 ? 8.844 6.302 -19.421 1.00 98.56 79 LEU A N 1
ATOM 668 C CA . LEU A 1 79 ? 9.486 6.756 -18.187 1.00 98.56 79 LEU A CA 1
ATOM 669 C C . LEU A 1 79 ? 9.752 8.266 -18.196 1.00 98.56 79 LEU A C 1
ATOM 671 O O . LEU A 1 79 ? 9.592 8.901 -17.157 1.00 98.56 79 LEU A O 1
ATOM 675 N N . LYS A 1 80 ? 10.112 8.862 -19.340 1.00 97.75 80 LYS A N 1
ATOM 676 C CA . LYS A 1 80 ? 10.278 10.322 -19.471 1.00 97.75 80 LYS A CA 1
ATOM 677 C C . LYS A 1 80 ? 8.963 11.076 -19.294 1.00 97.75 80 LYS A C 1
ATOM 679 O O . LYS A 1 80 ? 8.946 12.110 -18.619 1.00 97.75 80 LYS A O 1
ATOM 684 N N . GLU A 1 81 ? 7.878 10.567 -19.876 1.00 97.88 81 GLU A N 1
ATOM 685 C CA . GLU A 1 81 ? 6.542 11.142 -19.712 1.00 97.88 81 GLU A CA 1
ATOM 686 C C . GLU A 1 81 ? 6.120 11.117 -18.237 1.00 97.88 81 GLU A C 1
ATOM 688 O O . GLU A 1 81 ? 5.770 12.152 -17.665 1.00 97.88 81 GLU A O 1
ATOM 693 N N . LEU A 1 82 ? 6.250 9.959 -17.584 1.00 98.50 82 LEU A N 1
ATOM 694 C CA . LEU A 1 82 ? 5.916 9.799 -16.170 1.00 98.50 82 LEU A CA 1
ATOM 695 C C . LEU A 1 82 ? 6.823 10.644 -15.259 1.00 98.50 82 LEU A C 1
ATOM 697 O O . LEU A 1 82 ? 6.335 11.269 -14.316 1.00 98.50 82 LEU A O 1
ATOM 701 N N . ALA A 1 83 ? 8.123 10.723 -15.556 1.00 98.31 83 ALA A N 1
ATOM 702 C CA . ALA A 1 83 ? 9.103 11.486 -14.779 1.00 98.31 83 ALA A CA 1
ATOM 703 C C . ALA A 1 83 ? 8.822 12.990 -14.785 1.00 98.31 83 ALA A C 1
ATOM 705 O O . ALA A 1 83 ? 9.107 13.675 -13.805 1.00 98.31 83 ALA A O 1
ATOM 706 N N . SER A 1 84 ? 8.264 13.502 -15.882 1.00 97.25 84 SER A N 1
ATOM 707 C CA . SER A 1 84 ? 7.933 14.922 -16.055 1.00 97.25 84 SER A CA 1
ATOM 708 C C . SER A 1 84 ? 6.562 15.291 -15.480 1.00 97.25 84 SER A C 1
ATOM 710 O O . SER A 1 84 ? 6.138 16.445 -15.561 1.00 97.25 84 SER A O 1
ATOM 712 N N . SER A 1 85 ? 5.835 14.315 -14.936 1.00 96.38 85 SER A N 1
ATOM 713 C CA . SER A 1 85 ? 4.500 14.533 -14.395 1.00 96.38 85 SER A CA 1
ATOM 714 C C . SER A 1 85 ? 4.534 15.179 -13.005 1.00 96.38 85 SER A C 1
ATOM 716 O O . SER A 1 85 ? 5.530 15.147 -12.285 1.00 96.38 85 SER A O 1
ATOM 718 N N . GLN A 1 86 ? 3.393 15.731 -12.597 1.00 94.19 86 GLN A N 1
ATOM 719 C CA . GLN A 1 86 ? 3.138 16.130 -11.212 1.00 94.19 86 GLN A CA 1
ATOM 720 C C . GLN A 1 86 ? 2.157 15.160 -10.554 1.00 94.19 86 GLN A C 1
ATOM 722 O O . GLN A 1 86 ? 1.195 15.597 -9.926 1.00 94.19 86 GLN A O 1
ATOM 727 N N . ASP A 1 87 ? 2.335 13.860 -10.763 1.00 96.12 87 ASP A N 1
ATOM 728 C CA . ASP A 1 87 ? 1.489 12.823 -10.179 1.00 96.12 87 ASP A CA 1
ATOM 729 C C . ASP A 1 87 ? 2.341 11.842 -9.373 1.00 96.12 87 ASP A C 1
ATOM 731 O O . ASP A 1 87 ? 3.367 11.351 -9.837 1.00 96.12 87 ASP A O 1
ATOM 735 N N . THR A 1 88 ? 1.956 11.574 -8.130 1.00 96.50 88 THR A N 1
ATOM 736 C CA . THR A 1 88 ? 2.790 10.791 -7.216 1.00 96.50 88 THR A CA 1
ATOM 737 C C . THR A 1 88 ? 2.791 9.295 -7.546 1.00 96.50 88 THR A C 1
ATOM 739 O O . THR A 1 88 ? 3.810 8.654 -7.297 1.00 96.50 88 THR A O 1
ATOM 742 N N . ILE A 1 89 ? 1.758 8.741 -8.196 1.00 97.12 89 ILE A N 1
ATOM 743 C CA . ILE A 1 89 ? 1.810 7.362 -8.717 1.00 97.12 89 ILE A CA 1
ATOM 744 C C . ILE A 1 89 ? 2.800 7.298 -9.878 1.00 97.12 89 ILE A C 1
ATOM 746 O O . ILE A 1 89 ? 3.662 6.421 -9.904 1.00 97.12 89 ILE A O 1
ATOM 750 N N . HIS A 1 90 ? 2.732 8.251 -10.808 1.00 98.06 90 HIS A N 1
ATOM 751 C CA . HIS A 1 90 ? 3.642 8.306 -11.954 1.00 98.06 90 HIS A CA 1
ATOM 752 C C . HIS A 1 90 ? 5.107 8.394 -11.497 1.00 98.06 90 HIS A C 1
ATOM 754 O O . HIS A 1 90 ? 5.951 7.603 -11.925 1.00 98.06 90 HIS A O 1
ATOM 760 N N . LEU A 1 91 ? 5.402 9.315 -10.574 1.00 98.56 91 LEU A N 1
ATOM 761 C CA . LEU A 1 91 ? 6.743 9.485 -10.011 1.00 98.56 91 LEU A CA 1
ATOM 762 C C . LEU A 1 91 ? 7.194 8.237 -9.237 1.00 98.56 91 LEU A C 1
ATOM 764 O O . LEU A 1 91 ? 8.354 7.837 -9.348 1.00 98.56 91 LEU A O 1
ATOM 768 N N . TYR A 1 92 ? 6.288 7.584 -8.500 1.00 98.56 92 TYR A N 1
ATOM 769 C CA . TYR A 1 92 ? 6.585 6.319 -7.828 1.00 98.56 92 TYR A CA 1
ATOM 770 C C . TYR A 1 92 ? 6.966 5.218 -8.820 1.00 98.56 92 TYR A C 1
ATOM 772 O O . TYR A 1 92 ? 7.974 4.548 -8.597 1.00 98.56 92 TYR A O 1
ATOM 780 N N . GLN A 1 93 ? 6.233 5.064 -9.928 1.00 98.44 93 GLN A N 1
ATOM 781 C CA . GLN A 1 93 ? 6.537 4.048 -10.940 1.00 98.44 93 GLN A CA 1
ATOM 782 C C . GLN A 1 93 ? 7.931 4.249 -11.547 1.00 98.44 93 GLN A C 1
ATOM 784 O O . GLN A 1 93 ? 8.695 3.290 -11.663 1.00 98.44 93 GLN A O 1
ATOM 789 N N . VAL A 1 94 ? 8.320 5.495 -11.841 1.00 98.62 94 VAL A N 1
ATOM 790 C CA . VAL A 1 94 ? 9.664 5.807 -12.362 1.00 98.62 94 VAL A CA 1
ATOM 791 C C . VAL A 1 94 ? 10.753 5.477 -11.343 1.00 98.62 94 VAL A C 1
ATOM 793 O O . VAL A 1 94 ? 11.713 4.778 -11.666 1.00 98.62 94 VAL A O 1
ATOM 796 N N . VAL A 1 95 ? 10.615 5.945 -10.100 1.00 98.50 95 VAL A N 1
ATOM 797 C CA . VAL A 1 95 ? 11.616 5.705 -9.046 1.00 98.50 95 VAL A CA 1
ATOM 798 C C . VAL A 1 95 ? 11.718 4.214 -8.705 1.00 98.50 95 VAL A C 1
ATOM 800 O O . VAL A 1 95 ? 12.815 3.703 -8.483 1.00 98.50 95 VAL A O 1
ATOM 803 N N . SER A 1 96 ? 10.592 3.500 -8.712 1.00 98.31 96 SER A N 1
ATOM 804 C CA . SER A 1 96 ? 10.524 2.055 -8.489 1.00 98.31 96 SER A CA 1
ATOM 805 C C . SER A 1 96 ? 11.192 1.267 -9.625 1.00 98.31 96 SER A C 1
ATOM 807 O O . SER A 1 96 ? 11.966 0.347 -9.360 1.00 98.31 96 SER A O 1
ATOM 809 N N . PHE A 1 97 ? 10.978 1.669 -10.885 1.00 98.62 97 PHE A N 1
ATOM 810 C CA . PHE A 1 97 ? 11.668 1.096 -12.046 1.00 98.62 97 PHE A CA 1
ATOM 811 C C . PHE A 1 97 ? 13.186 1.283 -11.939 1.00 98.62 97 PHE A C 1
ATOM 813 O O . PHE A 1 97 ? 13.946 0.324 -12.078 1.00 98.62 97 PHE A O 1
ATOM 820 N N . ILE A 1 98 ? 13.626 2.513 -11.644 1.00 98.25 98 ILE A N 1
ATOM 821 C CA . ILE A 1 98 ? 15.041 2.853 -11.450 1.00 98.25 98 ILE A CA 1
ATOM 822 C C . ILE A 1 98 ? 15.655 1.961 -10.370 1.00 98.25 98 ILE A C 1
ATOM 824 O O . ILE A 1 98 ? 16.710 1.364 -10.597 1.00 98.25 98 ILE A O 1
ATOM 828 N N . LYS A 1 99 ? 14.971 1.818 -9.226 1.00 97.94 99 LYS A N 1
ATOM 829 C CA . LYS A 1 99 ? 15.457 0.981 -8.130 1.00 9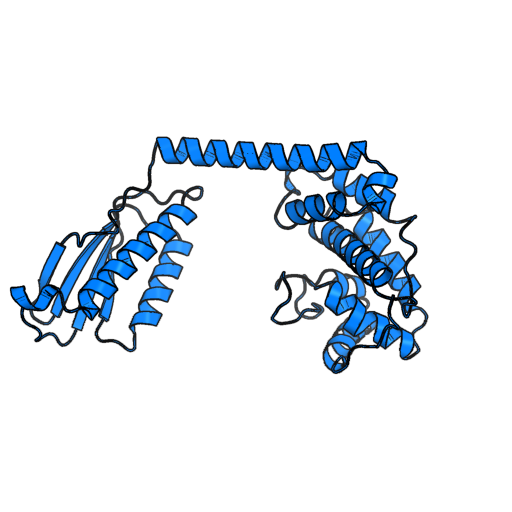7.94 99 LYS A CA 1
ATOM 830 C C . LYS A 1 99 ? 15.615 -0.474 -8.554 1.00 97.94 99 LYS A C 1
ATOM 832 O O . LYS A 1 99 ? 16.653 -1.075 -8.293 1.00 97.94 99 LYS A O 1
ATOM 837 N N . LYS A 1 100 ? 14.618 -1.028 -9.246 1.00 97.56 100 LYS A N 1
ATOM 838 C CA . LYS A 1 100 ? 14.680 -2.408 -9.727 1.00 97.56 100 LYS A CA 1
ATOM 839 C C . LYS A 1 100 ? 15.846 -2.620 -10.691 1.00 97.56 100 LYS A C 1
ATOM 841 O O . LYS A 1 100 ? 16.551 -3.621 -10.575 1.00 97.56 100 LYS A O 1
ATOM 846 N N . GLN A 1 101 ? 16.071 -1.697 -11.625 1.00 97.00 101 GLN A N 1
ATOM 847 C CA . GLN A 1 101 ? 17.208 -1.797 -12.537 1.00 97.00 101 GLN A CA 1
ATOM 848 C C . GLN A 1 101 ? 18.546 -1.716 -11.781 1.00 97.00 101 GLN A C 1
ATOM 850 O O . GLN A 1 101 ? 19.441 -2.505 -12.071 1.00 97.00 101 GLN A O 1
ATOM 855 N N . GLU A 1 102 ? 18.677 -0.824 -10.792 1.00 95.69 102 GLU A N 1
ATOM 856 C CA . GLU A 1 102 ? 19.865 -0.738 -9.925 1.00 95.69 102 GLU A CA 1
ATOM 857 C C . GLU A 1 102 ? 20.135 -2.068 -9.203 1.00 95.69 102 GLU A C 1
ATOM 859 O O . GLU A 1 102 ? 21.255 -2.578 -9.247 1.00 95.69 102 GLU A O 1
ATOM 864 N N . ASP A 1 103 ? 19.107 -2.671 -8.599 1.00 96.00 103 ASP A N 1
ATOM 865 C CA . ASP A 1 103 ? 19.233 -3.945 -7.882 1.00 96.00 103 ASP A CA 1
ATOM 866 C C . ASP A 1 103 ? 19.635 -5.093 -8.821 1.00 96.00 103 ASP A C 1
ATOM 868 O O . ASP A 1 103 ? 20.510 -5.899 -8.494 1.00 96.00 103 ASP A O 1
ATOM 872 N N . LEU A 1 104 ? 19.046 -5.143 -10.020 1.00 96.81 104 LEU A N 1
ATOM 873 C CA . LEU A 1 104 ? 19.398 -6.124 -11.046 1.00 96.81 104 LEU A CA 1
ATOM 874 C C . LEU A 1 104 ? 20.850 -5.958 -11.519 1.00 96.81 104 LEU A C 1
ATOM 876 O O . LEU A 1 104 ? 21.563 -6.952 -11.648 1.00 96.81 104 LEU A O 1
ATOM 880 N N . LEU A 1 105 ? 21.314 -4.725 -11.731 1.00 95.19 105 LEU A N 1
ATOM 881 C CA . LEU A 1 105 ? 22.705 -4.441 -12.099 1.00 95.19 105 LEU A CA 1
ATOM 882 C C . LEU A 1 105 ? 23.691 -4.735 -10.960 1.00 95.19 105 LEU A C 1
ATOM 884 O O . LEU A 1 105 ? 24.853 -5.031 -11.221 1.00 95.19 105 LEU A O 1
ATOM 888 N N . GLY A 1 106 ? 23.245 -4.690 -9.703 1.00 94.88 106 GLY A N 1
ATOM 889 C CA . GLY A 1 106 ? 24.037 -5.134 -8.555 1.00 94.88 106 GLY A CA 1
ATOM 890 C C . GLY A 1 106 ? 24.191 -6.658 -8.473 1.00 94.88 106 GLY A C 1
ATOM 891 O O . GLY A 1 106 ? 25.183 -7.156 -7.934 1.00 94.88 106 GLY A O 1
ATOM 892 N N . GLU A 1 107 ? 23.234 -7.419 -9.014 1.00 96.38 107 GLU A N 1
ATOM 893 C CA . GLU A 1 107 ? 23.232 -8.883 -8.946 1.00 96.38 107 GLU A CA 1
ATOM 894 C C . GLU A 1 107 ? 23.827 -9.558 -10.198 1.00 96.38 107 GLU A C 1
ATOM 896 O O . GLU A 1 107 ? 24.556 -10.556 -10.071 1.00 96.38 107 GLU A O 1
ATOM 901 N N . TYR A 1 108 ? 23.552 -9.031 -11.395 1.00 96.88 108 TYR A N 1
ATOM 902 C CA . TYR A 1 108 ? 23.794 -9.714 -12.669 1.00 96.88 108 TYR A CA 1
ATOM 903 C C . TYR A 1 108 ? 24.811 -9.008 -13.575 1.00 96.88 108 TYR A C 1
ATOM 905 O O . TYR A 1 108 ? 24.814 -7.790 -13.687 1.00 96.88 108 TYR A O 1
ATOM 913 N N . ASP A 1 109 ? 25.642 -9.794 -14.273 1.00 89.62 109 ASP A N 1
ATOM 914 C CA . ASP A 1 109 ? 26.685 -9.302 -15.197 1.00 89.62 109 ASP A CA 1
ATOM 915 C C . ASP A 1 109 ? 26.121 -8.669 -16.474 1.00 89.62 109 ASP A C 1
ATOM 917 O O . ASP A 1 109 ? 26.731 -7.784 -17.069 1.00 89.62 109 ASP A O 1
ATOM 921 N N . ALA A 1 110 ? 24.968 -9.161 -16.920 1.00 93.69 110 ALA A N 1
ATOM 922 C CA . ALA A 1 110 ? 24.285 -8.695 -18.113 1.00 93.69 110 ALA A CA 1
ATOM 923 C C . ALA A 1 110 ? 22.778 -8.871 -17.937 1.00 93.69 110 ALA A C 1
ATOM 925 O O . ALA A 1 110 ? 22.318 -9.899 -17.428 1.00 93.69 110 ALA A O 1
ATOM 926 N N . LEU A 1 111 ? 22.027 -7.874 -18.394 1.00 97.31 111 LEU A N 1
ATOM 927 C CA . LEU A 1 111 ? 20.570 -7.878 -18.459 1.00 97.31 111 LEU A CA 1
ATOM 928 C C . LEU A 1 111 ? 20.139 -7.883 -19.932 1.00 97.31 111 LEU A C 1
ATOM 930 O O . LEU A 1 111 ? 20.924 -7.455 -20.782 1.00 97.31 111 LEU A O 1
ATOM 934 N N . PRO A 1 112 ? 18.920 -8.349 -20.260 1.00 97.56 112 PRO A N 1
ATOM 935 C CA . PRO A 1 112 ? 18.434 -8.363 -21.642 1.00 97.56 112 PRO A CA 1
ATOM 936 C C . PRO A 1 112 ? 18.519 -6.996 -22.330 1.00 97.56 112 PRO A C 1
ATOM 938 O O . PRO A 1 112 ? 18.961 -6.913 -23.471 1.00 97.56 112 PRO A O 1
ATOM 941 N N . PHE A 1 113 ? 18.170 -5.933 -21.607 1.00 97.94 113 PHE A N 1
ATOM 942 C CA . PHE A 1 113 ? 18.458 -4.551 -21.973 1.00 97.94 113 PHE A CA 1
ATOM 943 C C . PHE A 1 113 ? 18.588 -3.691 -20.708 1.00 97.94 113 PHE A C 1
ATOM 945 O O . PHE A 1 113 ? 18.192 -4.108 -19.614 1.00 97.94 113 PHE A O 1
ATOM 952 N N . ILE A 1 114 ? 19.145 -2.491 -20.866 1.00 96.88 114 ILE A N 1
ATOM 953 C CA . ILE A 1 114 ? 19.316 -1.491 -19.809 1.00 96.88 114 ILE A CA 1
ATOM 954 C C . ILE A 1 114 ? 18.770 -0.170 -20.345 1.00 96.88 114 ILE A C 1
ATOM 956 O O . ILE A 1 114 ? 19.109 0.223 -21.459 1.00 96.88 114 ILE A O 1
ATOM 960 N N . ILE A 1 115 ? 17.937 0.508 -19.560 1.00 96.88 115 ILE A N 1
ATOM 961 C CA . ILE A 1 115 ? 17.499 1.870 -19.867 1.00 96.88 115 ILE A CA 1
ATOM 962 C C . ILE A 1 115 ? 18.559 2.851 -19.375 1.00 96.88 115 ILE A C 1
ATOM 964 O O . ILE A 1 115 ? 19.008 2.752 -18.231 1.00 96.88 115 ILE A O 1
ATOM 968 N N . ASP A 1 116 ? 18.936 3.809 -20.219 1.00 92.69 116 ASP A N 1
ATOM 969 C CA . ASP A 1 116 ? 19.785 4.925 -19.810 1.00 92.69 116 ASP A CA 1
ATOM 970 C C . ASP A 1 116 ? 19.019 5.859 -18.858 1.00 92.69 116 ASP A C 1
ATOM 972 O O . ASP A 1 116 ? 18.114 6.598 -19.254 1.00 92.69 116 ASP A O 1
ATOM 976 N N . LEU A 1 117 ? 19.385 5.801 -17.578 1.00 89.88 117 LEU A N 1
ATOM 977 C CA . LEU A 1 117 ? 18.742 6.565 -16.512 1.00 89.88 117 LEU A CA 1
ATOM 978 C C . LEU A 1 117 ? 19.357 7.956 -16.314 1.00 89.88 117 LEU A C 1
ATOM 980 O O . LEU A 1 117 ? 18.752 8.767 -15.607 1.00 89.88 117 LEU A O 1
ATOM 984 N N . GLU A 1 118 ? 20.513 8.260 -16.922 1.00 84.19 118 GLU A N 1
ATOM 985 C CA . GLU A 1 118 ? 21.216 9.539 -16.719 1.00 84.19 118 GLU A CA 1
ATOM 986 C C . GLU A 1 118 ? 20.339 10.730 -17.120 1.00 84.19 118 GLU A C 1
ATOM 988 O O . GLU A 1 118 ? 20.344 11.772 -16.465 1.00 84.19 118 GLU A O 1
ATOM 993 N N . ASN A 1 119 ? 19.508 10.540 -18.145 1.00 86.56 119 ASN A N 1
ATOM 994 C CA . ASN A 1 119 ? 18.596 11.556 -18.659 1.00 86.56 119 ASN A CA 1
ATOM 995 C C . ASN A 1 119 ? 17.235 11.604 -17.937 1.00 86.56 119 ASN A C 1
ATOM 997 O O . ASN A 1 119 ? 16.479 12.550 -18.137 1.00 86.56 119 ASN A O 1
ATOM 1001 N N . ILE A 1 120 ? 16.902 10.611 -17.106 1.00 95.81 120 ILE A N 1
ATOM 1002 C CA . ILE A 1 120 ? 15.601 10.515 -16.415 1.00 95.81 120 ILE A CA 1
ATOM 1003 C C . ILE A 1 120 ? 15.708 11.036 -14.982 1.00 95.81 120 ILE A C 1
ATOM 1005 O O . ILE A 1 120 ? 14.810 11.717 -14.486 1.00 95.81 120 ILE A O 1
ATOM 1009 N N . VAL A 1 121 ? 16.817 10.731 -14.310 1.00 97.44 121 VAL A N 1
ATOM 1010 C CA . VAL A 1 121 ? 17.004 11.001 -12.880 1.00 97.44 121 VAL A CA 1
ATOM 1011 C C . VAL A 1 121 ? 16.931 12.491 -12.534 1.00 97.44 121 VAL A C 1
ATOM 1013 O O . VAL A 1 121 ? 16.211 12.820 -11.589 1.00 97.44 121 VAL A O 1
ATOM 1016 N N . PRO A 1 122 ? 17.561 13.414 -13.290 1.00 97.69 122 PRO A N 1
ATOM 1017 C CA . PRO A 1 122 ? 17.400 14.844 -13.041 1.00 97.69 122 PRO A CA 1
ATOM 1018 C C . PRO A 1 122 ? 15.949 15.313 -13.195 1.00 97.69 122 PRO A C 1
ATOM 1020 O O . PRO A 1 122 ? 15.490 16.136 -12.407 1.00 97.69 122 PRO A O 1
ATOM 1023 N N . ILE A 1 123 ? 15.218 14.766 -14.174 1.00 98.00 123 ILE A N 1
ATOM 1024 C CA . ILE A 1 123 ? 13.826 15.136 -14.461 1.00 98.00 123 ILE A CA 1
ATOM 1025 C C . ILE A 1 123 ? 12.922 14.699 -13.309 1.00 98.00 123 ILE A C 1
ATOM 1027 O O . ILE A 1 123 ? 12.234 15.526 -12.718 1.00 98.00 123 ILE A O 1
ATOM 1031 N N . VAL A 1 124 ? 12.955 13.412 -12.949 1.00 98.44 124 VAL A N 1
ATOM 1032 C CA . VAL A 1 124 ? 12.088 12.884 -11.888 1.00 98.44 124 VAL A CA 1
ATOM 1033 C C . VAL A 1 124 ? 12.437 13.497 -10.529 1.00 98.44 124 VAL A C 1
ATOM 1035 O O . VAL A 1 124 ? 11.535 13.800 -9.752 1.00 98.44 124 VAL A O 1
ATOM 1038 N N . LEU A 1 125 ? 13.722 13.758 -10.245 1.00 98.44 125 LEU A N 1
ATOM 1039 C CA . LEU A 1 125 ? 14.133 14.431 -9.011 1.00 98.44 125 LEU A CA 1
ATOM 1040 C C . LEU A 1 125 ? 13.599 15.868 -8.945 1.00 98.44 125 LEU A C 1
ATOM 1042 O O . LEU A 1 125 ? 13.119 16.284 -7.891 1.00 98.44 125 LEU A O 1
ATOM 1046 N N . GLU A 1 126 ? 13.639 16.608 -10.055 1.00 98.31 126 GLU A N 1
ATOM 1047 C CA . GLU A 1 126 ? 13.068 17.956 -10.135 1.00 98.31 126 GLU A CA 1
ATOM 1048 C C . GLU A 1 126 ? 11.546 17.941 -9.944 1.00 98.31 126 GLU A C 1
ATOM 1050 O O . GLU A 1 126 ? 11.004 18.764 -9.202 1.00 98.31 126 GLU A O 1
ATOM 1055 N N . SER A 1 127 ? 10.851 16.979 -10.552 1.00 98.31 127 SER A N 1
ATOM 1056 C CA . SER A 1 127 ? 9.403 16.814 -10.396 1.00 98.31 127 SER A CA 1
ATOM 1057 C C . SER A 1 127 ? 9.007 16.464 -8.960 1.00 98.31 127 SER A C 1
ATOM 1059 O O . SER A 1 127 ? 8.046 17.028 -8.440 1.00 98.31 127 SER A O 1
ATOM 1061 N N . ILE A 1 128 ? 9.762 15.590 -8.280 1.00 98.12 128 ILE A N 1
ATOM 1062 C CA . ILE A 1 128 ? 9.538 15.258 -6.862 1.00 98.12 128 ILE A CA 1
ATOM 1063 C C . ILE A 1 128 ? 9.803 16.480 -5.976 1.00 98.12 128 ILE A C 1
ATOM 1065 O O . ILE A 1 128 ? 9.013 16.770 -5.077 1.00 98.12 128 ILE A O 1
ATOM 1069 N N . TYR A 1 129 ? 10.895 17.208 -6.229 1.00 97.69 129 TYR A N 1
ATOM 1070 C CA . TYR A 1 129 ? 11.263 18.404 -5.468 1.00 97.69 129 TYR A CA 1
ATOM 1071 C C . TYR A 1 129 ? 10.168 19.478 -5.524 1.00 97.69 129 TYR A C 1
ATOM 1073 O O . TYR A 1 129 ? 9.818 20.062 -4.497 1.00 97.69 129 TYR A O 1
ATOM 1081 N N . ASN A 1 130 ? 9.586 19.685 -6.707 1.00 96.94 130 ASN A N 1
ATOM 1082 C CA . ASN A 1 130 ? 8.534 20.673 -6.944 1.00 96.94 130 ASN A CA 1
ATOM 1083 C C . ASN A 1 130 ? 7.109 20.128 -6.756 1.00 96.94 130 ASN A C 1
ATOM 1085 O O . ASN A 1 130 ? 6.145 20.830 -7.074 1.00 96.94 130 ASN A O 1
ATOM 1089 N N . LEU A 1 131 ? 6.944 18.896 -6.262 1.00 96.44 131 LEU A N 1
ATOM 1090 C CA . LEU A 1 131 ? 5.623 18.297 -6.106 1.00 96.44 131 LEU A CA 1
ATOM 1091 C C . LEU A 1 131 ? 4.790 19.108 -5.087 1.00 96.44 131 LEU A C 1
ATOM 1093 O O . LEU A 1 131 ? 5.258 19.327 -3.961 1.00 96.44 131 LEU A O 1
ATOM 1097 N N . PRO A 1 132 ? 3.560 19.543 -5.431 1.00 93.94 132 PRO A N 1
ATOM 1098 C CA . PRO A 1 132 ? 2.690 20.263 -4.503 1.00 93.94 132 PRO A CA 1
ATOM 1099 C C . PRO A 1 132 ? 2.364 19.434 -3.256 1.00 93.94 132 PRO A C 1
ATOM 1101 O O . PRO A 1 132 ? 2.237 18.212 -3.330 1.00 93.94 132 PRO A O 1
ATOM 1104 N N . ASN A 1 133 ? 2.210 20.086 -2.102 1.00 89.94 133 ASN A N 1
ATOM 1105 C CA . ASN A 1 133 ? 2.031 19.391 -0.822 1.00 89.94 133 ASN A CA 1
ATOM 1106 C C . ASN A 1 133 ? 0.754 18.542 -0.777 1.00 89.94 133 ASN A C 1
ATOM 1108 O O . ASN A 1 133 ? 0.768 17.452 -0.219 1.00 89.94 133 ASN A O 1
ATOM 1112 N N . GLU A 1 134 ? -0.322 18.999 -1.406 1.00 89.00 134 GLU A N 1
ATOM 1113 C CA . GLU A 1 134 ? -1.588 18.277 -1.538 1.00 89.00 134 GLU A CA 1
ATOM 1114 C C . GLU A 1 134 ? -1.470 16.980 -2.351 1.00 89.00 134 GLU A C 1
ATOM 1116 O O . GLU A 1 134 ? -2.307 16.095 -2.213 1.00 89.00 134 GLU A O 1
ATOM 1121 N N . LYS A 1 135 ? -0.415 16.845 -3.166 1.00 89.88 135 LYS A N 1
ATOM 1122 C CA . LYS A 1 135 ? -0.109 15.627 -3.924 1.00 89.88 135 LYS A CA 1
ATOM 1123 C C . LYS A 1 135 ? 0.886 14.712 -3.208 1.00 89.88 135 LYS A C 1
ATOM 1125 O O . LYS A 1 135 ? 1.156 13.610 -3.683 1.00 89.88 135 LYS A O 1
ATOM 1130 N N . LYS A 1 136 ? 1.440 15.122 -2.062 1.00 90.50 136 LYS A N 1
ATOM 1131 C CA . LYS A 1 136 ? 2.351 14.305 -1.239 1.00 90.50 136 LYS A CA 1
ATOM 1132 C C . LYS A 1 136 ? 1.563 13.332 -0.360 1.00 90.50 136 LYS A C 1
ATOM 1134 O O . LYS A 1 136 ? 1.625 13.386 0.865 1.00 90.50 136 LYS A O 1
ATOM 1139 N N . VAL A 1 137 ? 0.805 12.459 -1.009 1.00 84.81 137 VAL A N 1
ATOM 1140 C CA . VAL A 1 137 ? -0.046 11.437 -0.387 1.00 84.81 137 VAL A CA 1
ATOM 1141 C C . VAL A 1 137 ? 0.478 10.034 -0.706 1.00 84.81 137 VAL A C 1
ATOM 1143 O O . VAL A 1 137 ? 1.394 9.879 -1.517 1.00 84.81 137 VAL A O 1
ATOM 1146 N N . ASP A 1 138 ? -0.066 9.021 -0.034 1.00 84.81 138 ASP A N 1
ATOM 1147 C CA . ASP A 1 138 ? 0.120 7.597 -0.339 1.00 84.81 138 ASP A CA 1
ATOM 1148 C C . ASP A 1 138 ? 1.592 7.174 -0.553 1.00 84.81 138 ASP A C 1
ATOM 1150 O O . ASP A 1 138 ? 2.386 7.056 0.388 1.00 84.81 138 ASP A O 1
ATOM 1154 N N . TYR A 1 139 ? 1.969 6.976 -1.818 1.00 92.38 139 TYR A N 1
ATOM 1155 C CA . TYR A 1 139 ? 3.257 6.480 -2.297 1.00 92.38 139 TYR A CA 1
ATOM 1156 C C . TYR A 1 139 ? 4.435 7.425 -2.038 1.00 92.38 139 TYR A C 1
ATOM 1158 O O . TYR A 1 139 ? 5.591 6.998 -2.115 1.00 92.38 139 TYR A O 1
ATOM 1166 N N . TYR A 1 140 ? 4.176 8.692 -1.700 1.00 95.88 140 TYR A N 1
ATOM 1167 C CA . TYR A 1 140 ? 5.213 9.714 -1.549 1.00 95.88 140 TYR A CA 1
ATOM 1168 C C . TYR A 1 140 ? 6.270 9.352 -0.496 1.00 95.88 140 TYR A C 1
ATOM 1170 O O . TYR A 1 140 ? 7.466 9.537 -0.722 1.00 95.88 140 TYR A O 1
ATOM 1178 N N . ARG A 1 141 ? 5.869 8.743 0.629 1.00 94.75 141 ARG A N 1
ATOM 1179 C CA . ARG A 1 141 ? 6.831 8.268 1.640 1.00 94.75 141 ARG A CA 1
ATOM 1180 C C . ARG A 1 141 ? 7.804 7.242 1.055 1.00 94.75 141 ARG A C 1
ATOM 1182 O O . ARG A 1 141 ? 8.999 7.288 1.341 1.00 94.75 141 ARG A O 1
ATOM 1189 N N . ASN A 1 142 ? 7.307 6.330 0.222 1.00 95.94 142 ASN A N 1
ATOM 1190 C CA . ASN A 1 142 ? 8.145 5.318 -0.410 1.00 95.94 142 ASN A CA 1
ATOM 1191 C C . ASN A 1 142 ? 9.054 5.920 -1.479 1.00 95.94 142 ASN A C 1
ATOM 1193 O O . ASN A 1 142 ? 10.206 5.507 -1.555 1.00 95.94 142 ASN A O 1
ATOM 1197 N N . ILE A 1 143 ? 8.590 6.924 -2.231 1.00 98.06 143 ILE A N 1
ATOM 1198 C CA . ILE A 1 143 ? 9.461 7.708 -3.121 1.00 98.06 143 ILE A CA 1
ATOM 1199 C C . ILE A 1 143 ? 10.646 8.266 -2.327 1.00 98.06 143 ILE A C 1
ATOM 1201 O O . ILE A 1 143 ? 11.789 8.001 -2.689 1.00 98.06 143 ILE A O 1
ATOM 1205 N N . CYS A 1 144 ? 10.384 8.966 -1.217 1.00 98.06 144 CYS A N 1
ATOM 1206 C CA . CYS A 1 144 ? 11.423 9.549 -0.362 1.00 98.06 144 CYS A CA 1
ATOM 1207 C C . CYS A 1 144 ? 12.435 8.501 0.130 1.00 98.06 144 CYS A C 1
ATOM 1209 O O . CYS A 1 144 ? 13.642 8.736 0.086 1.00 98.06 144 CYS A O 1
ATOM 1211 N N . ASN A 1 145 ? 11.957 7.332 0.565 1.00 96.94 145 ASN A N 1
ATOM 1212 C CA . ASN A 1 145 ? 12.824 6.245 1.026 1.00 96.94 145 ASN A CA 1
ATOM 1213 C C . ASN A 1 145 ? 13.682 5.666 -0.108 1.00 96.94 145 ASN A C 1
ATOM 1215 O O . ASN A 1 145 ? 14.870 5.406 0.081 1.00 96.94 145 ASN A O 1
ATOM 1219 N N . LEU A 1 146 ? 13.091 5.477 -1.290 1.00 97.94 146 LEU A N 1
ATOM 1220 C CA . LEU A 1 146 ? 13.780 4.929 -2.452 1.00 97.94 146 LEU A CA 1
ATOM 1221 C C . LEU A 1 146 ? 14.886 5.873 -2.934 1.00 97.94 146 LEU A C 1
ATOM 1223 O O . LEU A 1 146 ? 16.028 5.433 -3.066 1.00 97.94 146 LEU A O 1
ATOM 1227 N N . ILE A 1 147 ? 14.593 7.165 -3.119 1.00 98.12 147 ILE A N 1
ATOM 1228 C CA . ILE A 1 147 ? 15.607 8.135 -3.569 1.00 98.12 147 ILE A CA 1
ATOM 1229 C C . ILE A 1 147 ? 16.743 8.309 -2.550 1.00 98.12 147 ILE A C 1
ATOM 1231 O O . ILE A 1 147 ? 17.885 8.516 -2.948 1.00 98.12 147 ILE A O 1
ATOM 1235 N N . ASP A 1 148 ? 16.469 8.184 -1.245 1.00 98.00 148 ASP A N 1
ATOM 1236 C CA . ASP A 1 148 ? 17.516 8.214 -0.215 1.00 98.00 148 ASP A CA 1
ATOM 1237 C C . ASP A 1 148 ? 18.381 6.945 -0.254 1.00 98.00 148 ASP A C 1
ATOM 1239 O O . ASP A 1 148 ? 19.586 6.989 -0.008 1.00 98.00 148 ASP A O 1
ATOM 1243 N N . SER A 1 149 ? 17.803 5.794 -0.596 1.00 97.31 149 SER A N 1
ATOM 1244 C CA . SER A 1 149 ? 18.553 4.535 -0.657 1.00 97.31 149 SER A CA 1
ATOM 1245 C C . SER A 1 149 ? 19.529 4.449 -1.839 1.00 97.31 149 SER A C 1
ATOM 1247 O O . SER A 1 149 ? 20.521 3.728 -1.752 1.00 97.31 149 SER A O 1
ATOM 1249 N N . MET A 1 150 ? 19.279 5.194 -2.920 1.00 96.75 150 MET A N 1
ATOM 1250 C CA . MET A 1 150 ? 19.998 5.066 -4.190 1.00 96.75 150 MET A CA 1
ATOM 1251 C C . MET A 1 150 ? 21.132 6.089 -4.334 1.00 96.75 150 MET A C 1
ATOM 1253 O O . MET A 1 150 ? 20.931 7.303 -4.236 1.00 96.75 150 MET A O 1
ATOM 1257 N N . GLY A 1 151 ? 22.343 5.605 -4.632 1.00 94.56 151 GLY A N 1
ATOM 1258 C CA . GLY A 1 151 ? 23.526 6.457 -4.831 1.00 94.56 151 GLY A CA 1
ATOM 1259 C C . GLY A 1 151 ? 23.388 7.401 -6.030 1.00 94.56 151 GLY A C 1
ATOM 1260 O O . GLY A 1 151 ? 23.804 8.554 -5.966 1.00 94.56 151 GLY A O 1
ATOM 1261 N N . LEU A 1 152 ? 22.722 6.929 -7.082 1.00 94.38 152 LEU A N 1
ATOM 1262 C CA . LEU A 1 152 ? 22.361 7.659 -8.296 1.00 94.38 152 LEU A CA 1
ATOM 1263 C C . LEU A 1 152 ? 21.706 9.026 -8.023 1.00 94.38 152 LEU A C 1
ATOM 1265 O O . LEU A 1 152 ? 22.159 10.048 -8.536 1.00 94.38 152 LEU A O 1
ATOM 1269 N N . PHE A 1 153 ? 20.666 9.061 -7.185 1.00 97.38 153 PHE A N 1
ATOM 1270 C CA . PHE A 1 153 ? 19.939 10.295 -6.869 1.00 97.38 153 PHE A CA 1
ATOM 1271 C C . PHE A 1 153 ? 20.800 11.268 -6.059 1.00 97.38 153 PHE A C 1
ATOM 1273 O O . PHE A 1 153 ? 20.788 12.474 -6.304 1.00 97.38 153 PHE A O 1
ATOM 1280 N N . LYS A 1 154 ? 21.600 10.739 -5.127 1.00 96.38 154 LYS A N 1
ATOM 1281 C CA . LYS A 1 154 ? 22.535 11.532 -4.316 1.00 96.38 154 LYS A CA 1
ATOM 1282 C C . LYS A 1 154 ? 23.664 12.127 -5.153 1.00 96.38 154 LYS A C 1
ATOM 1284 O O . LYS A 1 154 ? 24.072 13.256 -4.891 1.00 96.38 154 LYS A O 1
ATOM 1289 N N . SER A 1 155 ? 24.149 11.394 -6.152 1.00 95.81 155 SER A N 1
ATOM 1290 C CA . SER A 1 155 ? 25.130 11.902 -7.113 1.00 95.81 155 SER A CA 1
ATOM 1291 C C . SER A 1 155 ? 24.535 12.956 -8.048 1.00 95.81 155 SER A C 1
ATOM 1293 O O . SER A 1 155 ? 25.254 13.869 -8.439 1.00 95.81 155 SER A O 1
ATOM 1295 N N . CYS A 1 156 ? 23.241 12.861 -8.376 1.00 96.31 156 CYS A N 1
ATOM 1296 C CA . CYS A 1 156 ? 22.541 13.863 -9.180 1.00 96.31 156 CYS A CA 1
ATOM 1297 C C . CYS A 1 156 ? 22.408 15.205 -8.440 1.00 96.31 156 CYS A C 1
ATOM 1299 O O . CYS A 1 156 ? 22.870 16.228 -8.937 1.00 96.31 156 CYS A O 1
ATOM 1301 N N . ASP A 1 157 ? 21.780 15.217 -7.259 1.00 98.06 157 ASP A N 1
ATOM 1302 C CA . ASP A 1 157 ? 21.686 16.410 -6.408 1.00 98.06 157 ASP A CA 1
ATOM 1303 C C . ASP A 1 157 ? 21.423 16.017 -4.947 1.00 98.06 157 ASP A C 1
ATOM 1305 O O . ASP A 1 157 ? 20.283 15.882 -4.489 1.00 98.06 157 ASP A O 1
ATOM 1309 N N . LYS A 1 158 ? 22.509 15.853 -4.188 1.00 97.88 158 LYS A N 1
ATOM 1310 C CA . LYS A 1 158 ? 22.456 15.496 -2.767 1.00 97.88 158 LYS A CA 1
ATOM 1311 C C . LYS A 1 158 ? 21.611 16.468 -1.936 1.00 97.88 158 LYS A C 1
ATOM 1313 O O . LYS A 1 158 ? 20.892 16.024 -1.043 1.00 97.88 158 LYS A O 1
ATOM 1318 N N . ASN A 1 159 ? 21.676 17.769 -2.219 1.00 98.25 159 ASN A N 1
ATOM 1319 C CA . ASN A 1 159 ? 20.983 18.779 -1.418 1.00 98.25 159 ASN A CA 1
ATOM 1320 C C . ASN A 1 159 ? 19.465 18.685 -1.607 1.00 98.25 159 ASN A C 1
ATOM 1322 O O . ASN A 1 159 ? 18.721 18.789 -0.631 1.00 98.25 159 ASN A O 1
ATOM 1326 N N . LYS A 1 160 ? 18.996 18.443 -2.839 1.00 98.31 160 LYS A N 1
ATOM 1327 C CA . LYS A 1 160 ? 17.567 18.212 -3.104 1.00 98.31 160 LYS A CA 1
ATOM 1328 C C . LYS A 1 160 ? 17.064 16.936 -2.450 1.00 98.31 160 LYS A C 1
ATOM 1330 O O . LYS A 1 160 ? 16.015 16.975 -1.812 1.00 98.31 160 LYS A O 1
ATOM 1335 N N . VAL A 1 161 ? 17.814 15.835 -2.553 1.00 98.44 161 VAL A N 1
ATOM 1336 C CA . VAL A 1 161 ? 17.447 14.567 -1.899 1.00 98.44 161 VAL A CA 1
ATOM 1337 C C . VAL A 1 161 ? 17.317 14.763 -0.388 1.00 98.44 161 VAL A C 1
ATOM 1339 O O . VAL A 1 161 ? 16.289 14.416 0.193 1.00 98.44 161 VAL A O 1
ATOM 1342 N N . GLU A 1 162 ? 18.309 15.388 0.253 1.00 98.19 162 GLU A N 1
ATOM 1343 C CA . GLU A 1 162 ? 18.262 15.666 1.692 1.00 98.19 162 GLU A CA 1
ATOM 1344 C C . GLU A 1 162 ? 17.095 16.587 2.069 1.00 98.19 162 GLU A C 1
ATOM 1346 O O . GLU A 1 162 ? 16.429 16.346 3.077 1.00 98.19 162 GLU A O 1
ATOM 1351 N N . TYR A 1 163 ? 16.804 17.614 1.267 1.00 97.94 163 TYR A N 1
ATOM 1352 C CA . TYR A 1 163 ? 15.650 18.484 1.488 1.00 97.94 163 TYR A CA 1
ATOM 1353 C C . TYR A 1 163 ? 14.328 17.704 1.443 1.00 97.94 163 TYR A C 1
ATOM 1355 O O . TYR A 1 163 ? 13.562 17.766 2.404 1.00 97.94 163 TYR A O 1
ATOM 1363 N N . ILE A 1 164 ? 14.091 16.926 0.380 1.00 97.62 164 ILE A N 1
ATOM 1364 C CA . ILE A 1 164 ? 12.865 16.130 0.190 1.00 97.62 164 ILE A CA 1
ATOM 1365 C C . ILE A 1 164 ? 12.641 15.189 1.382 1.00 97.62 164 ILE A C 1
ATOM 1367 O O . ILE A 1 164 ? 11.562 15.174 1.982 1.00 97.62 164 ILE A O 1
ATOM 1371 N N . VAL A 1 165 ? 13.680 14.443 1.767 1.00 96.75 165 VAL A N 1
ATOM 1372 C CA . VAL A 1 165 ? 13.621 13.473 2.871 1.00 96.75 165 VAL A CA 1
ATOM 1373 C C . VAL A 1 165 ? 13.375 14.168 4.213 1.00 96.75 165 VAL A C 1
ATOM 1375 O O . VAL A 1 165 ? 12.610 13.673 5.045 1.00 96.75 165 VAL A O 1
ATOM 1378 N N . ASN A 1 166 ? 14.004 15.321 4.448 1.00 96.12 166 ASN A N 1
ATOM 1379 C CA . ASN A 1 166 ? 13.834 16.064 5.693 1.00 96.12 166 ASN A CA 1
ATOM 1380 C C . ASN A 1 166 ? 12.443 16.698 5.812 1.00 96.12 166 ASN A C 1
ATOM 1382 O O . ASN A 1 166 ? 11.868 16.668 6.900 1.00 96.12 166 ASN A O 1
ATOM 1386 N N . GLU A 1 167 ? 11.883 17.234 4.727 1.00 94.25 167 GLU A N 1
ATOM 1387 C CA . GLU A 1 167 ? 10.515 17.767 4.726 1.00 94.25 167 GLU A CA 1
ATOM 1388 C C . GLU A 1 167 ? 9.485 16.666 5.005 1.00 94.25 167 GLU A C 1
ATOM 1390 O O . GLU A 1 167 ? 8.618 16.850 5.860 1.00 94.25 167 GLU A O 1
ATOM 1395 N N . GLN A 1 168 ? 9.645 15.480 4.403 1.00 93.81 168 GLN A N 1
ATOM 1396 C CA . GLN A 1 168 ? 8.795 14.324 4.711 1.00 93.81 168 GLN A CA 1
ATOM 1397 C C . GLN A 1 168 ? 8.838 13.968 6.206 1.00 93.81 168 GLN A C 1
ATOM 1399 O O . GLN A 1 168 ? 7.800 13.842 6.858 1.00 93.81 168 GLN A O 1
ATOM 1404 N N . LYS A 1 169 ? 10.041 13.871 6.790 1.00 91.50 169 LYS A N 1
ATOM 1405 C CA . LYS A 1 169 ? 10.212 13.572 8.224 1.00 91.50 169 LYS A CA 1
ATOM 1406 C C . LYS A 1 169 ? 9.603 14.651 9.126 1.00 91.50 169 LYS A C 1
ATOM 1408 O O . LYS A 1 169 ? 9.127 14.341 10.221 1.00 91.50 169 LYS A O 1
ATOM 1413 N N . LYS A 1 170 ? 9.634 15.925 8.722 1.00 91.94 170 LYS A N 1
ATOM 1414 C CA . LYS A 1 170 ? 9.012 17.018 9.488 1.00 91.94 170 LYS A CA 1
ATOM 1415 C C . LYS A 1 170 ? 7.493 16.888 9.516 1.00 91.94 170 LYS A C 1
ATOM 1417 O O . LYS A 1 170 ? 6.920 16.985 10.603 1.00 91.94 170 LYS A O 1
ATOM 1422 N N . GLU A 1 171 ? 6.857 16.630 8.376 1.00 88.19 171 GLU A N 1
ATOM 1423 C CA . GLU A 1 171 ? 5.399 16.467 8.320 1.00 88.19 171 GLU A CA 1
ATOM 1424 C C . GLU A 1 171 ? 4.935 15.215 9.080 1.00 88.19 171 GLU A C 1
ATOM 1426 O O . GLU A 1 171 ? 3.985 15.294 9.859 1.00 88.19 171 GLU A O 1
ATOM 1431 N N . GLU A 1 172 ? 5.663 14.097 9.002 1.00 86.19 172 GLU A N 1
ATOM 1432 C CA . GLU A 1 172 ? 5.371 12.911 9.825 1.00 86.19 172 GLU A CA 1
ATOM 1433 C C . GLU A 1 172 ? 5.433 13.217 11.328 1.00 86.19 172 GLU A C 1
ATOM 1435 O O . GLU A 1 172 ? 4.542 12.844 12.096 1.00 86.19 172 GLU A O 1
ATOM 1440 N N . ASN A 1 173 ? 6.463 13.942 11.768 1.00 88.50 173 ASN A N 1
ATOM 1441 C CA . ASN A 1 173 ? 6.600 14.328 13.171 1.00 88.50 173 ASN A CA 1
ATOM 1442 C C . ASN A 1 173 ? 5.504 15.301 13.623 1.00 88.50 173 ASN A C 1
ATOM 1444 O O . ASN A 1 173 ? 5.037 15.221 14.761 1.00 88.50 173 ASN A O 1
ATOM 1448 N N . LYS A 1 174 ? 5.079 16.216 12.753 1.00 89.25 174 LYS A N 1
ATOM 1449 C CA . LYS A 1 174 ? 3.967 17.135 13.012 1.00 89.25 174 LYS A CA 1
ATOM 1450 C C . LYS A 1 174 ? 2.642 16.381 13.144 1.00 89.25 174 LYS A C 1
ATOM 1452 O O . LYS A 1 174 ? 1.916 16.625 14.107 1.00 89.25 174 LYS A O 1
ATOM 1457 N N . ASN A 1 175 ? 2.378 15.415 12.265 1.00 85.94 175 ASN A N 1
ATOM 1458 C CA . ASN A 1 175 ? 1.195 14.555 12.344 1.00 85.94 175 ASN A CA 1
ATOM 1459 C C . ASN A 1 175 ? 1.190 13.723 13.631 1.00 85.94 175 ASN A C 1
ATOM 1461 O O . ASN A 1 175 ? 0.199 13.732 14.357 1.00 85.94 175 ASN A O 1
ATOM 1465 N N . ARG A 1 176 ? 2.325 13.113 14.000 1.00 85.94 176 ARG A N 1
ATOM 1466 C CA . ARG A 1 176 ? 2.471 12.397 15.282 1.00 85.94 176 ARG A CA 1
ATOM 1467 C C . ARG A 1 176 ? 2.193 13.287 16.492 1.00 85.94 176 ARG A C 1
ATOM 1469 O O . ARG A 1 176 ? 1.510 12.863 17.419 1.00 85.94 176 ARG A O 1
ATOM 1476 N N . ARG A 1 177 ? 2.695 14.527 16.496 1.00 90.25 177 ARG A N 1
ATOM 1477 C CA . ARG A 1 177 ? 2.418 15.495 17.575 1.00 90.25 177 ARG A CA 1
ATOM 1478 C C . ARG A 1 177 ? 0.936 15.855 17.651 1.00 90.25 177 ARG A C 1
ATOM 1480 O O . ARG A 1 177 ? 0.407 15.929 18.754 1.00 90.25 177 ARG A O 1
ATOM 1487 N N . LYS A 1 178 ? 0.271 16.042 16.506 1.00 88.56 178 LYS A N 1
ATOM 1488 C CA . LYS A 1 178 ? -1.174 16.305 16.440 1.00 88.56 178 LYS A CA 1
ATOM 1489 C C . LYS A 1 178 ? -1.968 15.137 17.028 1.00 88.56 178 LYS A C 1
ATOM 1491 O O . LYS A 1 178 ? -2.764 15.362 17.932 1.00 88.56 178 LYS A O 1
ATOM 1496 N N . ILE A 1 179 ? -1.687 13.908 16.589 1.00 87.50 179 ILE A N 1
ATOM 1497 C CA . ILE A 1 179 ? -2.307 12.683 17.120 1.00 87.50 179 ILE A CA 1
ATOM 1498 C C . ILE A 1 179 ? -2.117 12.608 18.637 1.00 87.50 179 ILE A C 1
ATOM 1500 O O . ILE A 1 179 ? -3.091 12.487 19.372 1.00 87.50 179 ILE A O 1
ATOM 1504 N N . LYS A 1 180 ? -0.881 12.795 19.118 1.00 88.38 180 LYS A N 1
ATOM 1505 C CA . LYS A 1 180 ? -0.579 12.782 20.553 1.00 88.38 180 LYS A CA 1
ATOM 1506 C C . LYS A 1 180 ? -1.376 13.834 21.331 1.00 88.38 180 LYS A C 1
ATOM 1508 O O . LYS A 1 180 ? -1.943 13.515 22.365 1.00 88.38 180 LYS A O 1
ATOM 1513 N N . SER A 1 181 ? -1.454 15.067 20.829 1.00 92.00 181 SER A N 1
ATOM 1514 C CA . SER A 1 181 ? -2.224 16.130 21.490 1.00 92.00 181 SER A CA 1
ATOM 1515 C C . SER A 1 181 ? -3.725 15.830 21.544 1.00 92.00 181 SER A C 1
ATOM 1517 O O . SER A 1 181 ? -4.386 16.196 22.508 1.00 92.00 181 SER A O 1
ATOM 1519 N N . ILE A 1 182 ? -4.263 15.136 20.536 1.00 90.50 182 ILE A N 1
ATOM 1520 C CA . ILE A 1 182 ? -5.662 14.698 20.529 1.00 90.50 182 ILE A CA 1
ATOM 1521 C C . ILE A 1 182 ? -5.856 13.577 21.556 1.00 90.50 182 ILE A C 1
ATOM 1523 O O . ILE A 1 182 ? -6.792 13.658 22.343 1.00 90.50 182 ILE A O 1
ATOM 1527 N N . ALA A 1 183 ? -4.949 12.597 21.608 1.00 88.88 183 ALA A N 1
ATOM 1528 C CA . ALA A 1 183 ? -4.979 11.506 22.587 1.00 88.88 183 ALA A CA 1
ATOM 1529 C C . ALA A 1 183 ? -4.840 11.992 24.042 1.00 88.88 183 ALA A C 1
ATOM 1531 O O . ALA A 1 183 ? -5.403 11.389 24.946 1.00 88.88 183 ALA A O 1
ATOM 1532 N N . GLU A 1 184 ? -4.120 13.091 24.289 1.00 92.12 184 GLU A N 1
ATOM 1533 C CA . GLU A 1 184 ? -4.026 13.706 25.624 1.00 92.12 184 GLU A CA 1
ATOM 1534 C C . GLU A 1 184 ? -5.363 14.314 26.090 1.00 92.12 184 GLU A C 1
ATOM 1536 O O . GLU A 1 184 ? -5.633 14.348 27.289 1.00 92.12 184 GLU A O 1
ATOM 1541 N N . VAL A 1 185 ? -6.205 14.780 25.161 1.00 93.06 185 VAL A N 1
ATOM 1542 C CA . VAL A 1 185 ? -7.529 15.360 25.462 1.00 93.06 185 VAL A CA 1
ATOM 1543 C C . VAL A 1 185 ? -8.629 14.296 25.456 1.00 93.06 185 VAL A C 1
ATOM 1545 O O . VAL A 1 185 ? -9.540 14.346 26.279 1.00 93.06 185 VAL A O 1
ATOM 1548 N N . TRP A 1 186 ? -8.545 13.338 24.534 1.00 91.44 186 TRP A N 1
ATOM 1549 C CA . TRP A 1 186 ? -9.509 12.257 24.329 1.00 91.44 186 TRP A CA 1
ATOM 1550 C C . TRP A 1 186 ? -8.782 10.908 24.317 1.00 91.44 186 TRP A C 1
ATOM 1552 O O . TRP A 1 186 ? -8.652 10.296 23.254 1.00 91.44 186 TRP A O 1
ATOM 1562 N N . PRO A 1 187 ? -8.256 10.449 25.465 1.00 92.81 187 PRO A N 1
ATOM 1563 C CA . PRO A 1 187 ? -7.598 9.155 25.520 1.00 92.81 187 PRO A CA 1
ATOM 1564 C C . PRO A 1 187 ? -8.615 8.053 25.228 1.00 92.81 187 PRO A C 1
ATOM 1566 O O . PRO A 1 187 ? -9.725 8.087 25.759 1.00 92.81 187 PRO A O 1
ATOM 1569 N N . ILE A 1 188 ? -8.222 7.053 24.438 1.00 94.44 188 ILE A N 1
ATOM 1570 C CA . ILE A 1 188 ? -9.015 5.829 24.320 1.00 94.44 188 ILE A CA 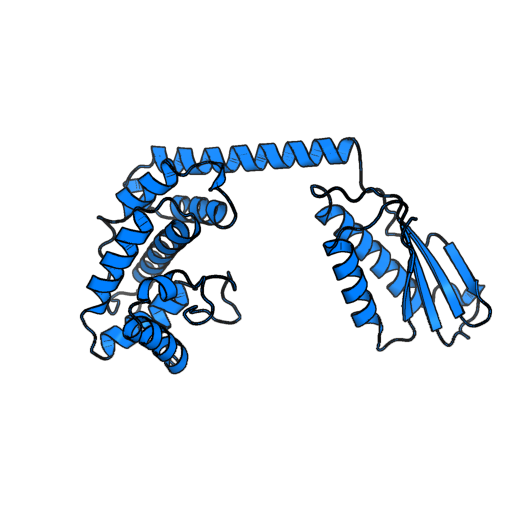1
ATOM 1571 C C . ILE A 1 188 ? -8.837 5.047 25.622 1.00 94.44 188 ILE A C 1
ATOM 1573 O O . ILE A 1 188 ? -7.774 4.474 25.872 1.00 94.44 188 ILE A O 1
ATOM 1577 N N . VAL A 1 189 ? -9.855 5.024 26.470 1.00 93.38 189 VAL A N 1
ATOM 1578 C CA . VAL A 1 189 ? -9.867 4.292 27.736 1.00 93.38 189 VAL A CA 1
ATOM 1579 C C . VAL A 1 189 ? -10.821 3.118 27.591 1.00 93.38 189 VAL A C 1
ATOM 1581 O O . VAL A 1 189 ? -12.037 3.271 27.583 1.00 93.38 189 VAL A O 1
ATOM 1584 N N . LEU A 1 190 ? -10.248 1.927 27.474 1.00 94.00 190 LEU A N 1
ATOM 1585 C CA . LEU A 1 190 ? -10.996 0.684 27.410 1.00 94.00 190 LEU A CA 1
ATOM 1586 C C . LEU A 1 190 ? -10.221 -0.357 28.221 1.00 94.00 190 LEU A C 1
ATOM 1588 O O . LEU A 1 190 ? -9.081 -0.672 27.882 1.00 94.00 190 LEU A O 1
ATOM 1592 N N . ASP A 1 191 ? -10.794 -0.842 29.326 1.00 94.88 191 ASP A N 1
ATOM 1593 C CA . ASP A 1 191 ? -10.166 -1.916 30.102 1.00 94.88 191 ASP A CA 1
ATOM 1594 C C . ASP A 1 191 ? -10.296 -3.233 29.335 1.00 94.88 191 ASP A C 1
ATOM 1596 O O . ASP A 1 191 ? -11.378 -3.809 29.228 1.00 94.88 191 ASP A O 1
ATOM 1600 N N . VAL A 1 192 ? -9.177 -3.682 28.773 1.00 95.69 192 VAL A N 1
ATOM 1601 C CA . VAL A 1 192 ? -9.095 -4.897 27.956 1.00 95.69 192 VAL A CA 1
ATOM 1602 C C . VAL A 1 192 ? -8.948 -6.167 28.795 1.00 95.69 192 VAL A C 1
ATOM 1604 O O . VAL A 1 192 ? -9.009 -7.265 28.254 1.00 95.69 192 VAL A O 1
ATOM 1607 N N . THR A 1 193 ? -8.734 -6.041 30.108 1.00 95.00 193 THR A N 1
ATOM 1608 C CA . THR A 1 193 ? -8.402 -7.171 30.991 1.00 95.00 193 THR A CA 1
ATOM 1609 C C . THR A 1 193 ? -9.594 -7.702 31.776 1.00 95.00 193 THR A C 1
ATOM 1611 O O . THR A 1 193 ? -9.560 -8.839 32.249 1.00 95.00 193 THR A O 1
ATOM 1614 N N . SER A 1 194 ? -10.662 -6.914 31.895 1.00 95.12 194 SER A N 1
ATOM 1615 C CA . SER A 1 194 ? -11.853 -7.272 32.658 1.00 95.12 194 SER A CA 1
ATOM 1616 C C . SER A 1 194 ? -13.085 -7.478 31.772 1.00 95.12 194 SER A C 1
ATOM 1618 O O . SER A 1 194 ? -13.124 -7.089 30.604 1.00 95.12 194 SER A O 1
ATOM 1620 N N . ILE A 1 195 ? -14.080 -8.160 32.343 1.00 97.56 195 ILE A N 1
ATOM 1621 C CA . ILE A 1 195 ? -15.437 -8.261 31.800 1.00 97.56 195 ILE A CA 1
ATOM 1622 C C . ILE A 1 195 ? -16.279 -7.203 32.513 1.00 97.56 195 ILE A C 1
ATOM 1624 O O . ILE A 1 195 ? -16.289 -7.186 33.745 1.00 97.56 195 ILE A O 1
ATOM 1628 N N . ASP A 1 196 ? -16.989 -6.354 31.768 1.00 96.88 196 ASP A N 1
ATOM 1629 C CA . ASP A 1 196 ? -17.665 -5.183 32.338 1.00 96.88 196 ASP A CA 1
ATOM 1630 C C . ASP A 1 196 ? -18.887 -5.629 33.139 1.00 96.88 196 ASP A C 1
ATOM 1632 O O . ASP A 1 196 ? -19.043 -5.288 34.313 1.00 96.88 196 ASP A O 1
ATOM 1636 N N . ALA A 1 197 ? -19.734 -6.459 32.525 1.00 96.31 197 ALA A N 1
ATOM 1637 C CA . ALA A 1 197 ? -20.795 -7.165 33.224 1.00 96.31 197 ALA A CA 1
ATOM 1638 C C . ALA A 1 197 ? -21.136 -8.492 32.540 1.00 96.31 197 ALA A C 1
ATOM 1640 O O . ALA A 1 197 ? -20.860 -8.709 31.362 1.00 96.31 197 ALA A O 1
ATOM 1641 N N . MET A 1 198 ? -21.769 -9.395 33.288 1.00 95.69 198 MET A N 1
ATOM 1642 C CA . MET A 1 198 ? -22.370 -10.598 32.717 1.00 95.69 198 MET A CA 1
ATOM 1643 C C . MET A 1 198 ? -23.644 -10.970 33.467 1.00 95.69 198 MET A C 1
ATOM 1645 O O . MET A 1 198 ? -23.733 -10.793 34.687 1.00 95.69 198 MET A O 1
ATOM 1649 N N . GLY A 1 199 ? -24.590 -11.555 32.746 1.00 94.62 199 GLY A N 1
ATOM 1650 C CA . GLY A 1 199 ? -25.859 -12.026 33.273 1.00 94.62 199 GLY A CA 1
ATOM 1651 C C . GLY A 1 199 ? -26.387 -13.221 32.494 1.00 94.62 199 GLY A C 1
ATOM 1652 O O . GLY A 1 199 ? -25.832 -13.632 31.478 1.00 94.62 199 GLY A O 1
ATOM 1653 N N . VAL A 1 200 ? -27.471 -13.790 33.005 1.00 93.19 200 VAL A N 1
ATOM 1654 C CA . VAL A 1 200 ? -28.231 -14.827 32.310 1.00 93.19 200 VAL A CA 1
ATOM 1655 C C . VAL A 1 200 ? -29.538 -14.192 31.865 1.00 93.19 200 VAL A C 1
ATOM 1657 O O . VAL A 1 200 ? -30.270 -13.658 32.698 1.00 93.19 200 VAL A O 1
ATOM 1660 N N . SER A 1 201 ? -29.794 -14.234 30.564 1.00 85.62 201 SER A N 1
ATOM 1661 C CA . SER A 1 201 ? -31.110 -13.984 29.979 1.00 85.62 201 SER A CA 1
ATOM 1662 C C . SER A 1 201 ? -31.813 -15.330 29.790 1.00 85.62 201 SER A C 1
ATOM 1664 O O . SER A 1 201 ? -31.134 -16.357 29.779 1.00 85.62 201 SER A O 1
ATOM 1666 N N . ASP A 1 202 ? -33.144 -15.343 29.678 1.00 74.19 202 ASP A N 1
ATOM 1667 C CA . ASP A 1 202 ? -34.001 -16.540 29.807 1.00 74.19 202 ASP A CA 1
ATOM 1668 C C . ASP A 1 202 ? -33.518 -17.792 29.029 1.00 74.19 202 ASP A C 1
ATOM 1670 O O . ASP A 1 202 ? -33.818 -18.915 29.437 1.00 74.19 202 ASP A O 1
ATOM 1674 N N . ASP A 1 203 ? -32.744 -17.626 27.950 1.00 84.12 203 ASP A N 1
ATOM 1675 C CA . ASP A 1 203 ? -32.204 -18.685 27.090 1.00 84.12 203 ASP A CA 1
ATOM 1676 C C . ASP A 1 203 ? -30.672 -18.655 26.842 1.00 84.12 203 ASP A C 1
ATOM 1678 O O . ASP A 1 203 ? -30.152 -19.547 26.165 1.00 84.12 203 ASP A O 1
ATOM 1682 N N . HIS A 1 204 ? -29.912 -17.682 27.365 1.00 93.81 204 HIS A N 1
ATOM 1683 C CA . HIS A 1 204 ? -28.474 -17.556 27.067 1.00 93.81 204 HIS A CA 1
ATOM 1684 C C . HIS A 1 204 ? -27.649 -16.840 28.147 1.00 93.81 204 HIS A C 1
ATOM 1686 O O . HIS A 1 204 ? -28.155 -16.065 28.959 1.00 93.81 204 HIS A O 1
ATOM 1692 N N . LEU A 1 205 ? -26.334 -17.080 28.121 1.00 96.69 205 LEU A N 1
ATOM 1693 C CA . LEU A 1 205 ? -25.361 -16.270 28.856 1.00 96.69 205 LEU A CA 1
ATOM 1694 C C . LEU A 1 205 ? -25.067 -14.999 28.051 1.00 96.69 205 LEU A C 1
ATOM 1696 O O . LEU A 1 205 ? -24.704 -15.099 26.880 1.00 96.69 205 LEU A O 1
ATOM 1700 N N . GLU A 1 206 ? -25.178 -13.824 28.668 1.00 97.06 206 GLU A N 1
ATOM 1701 C CA . GLU A 1 206 ? -24.868 -12.534 28.040 1.00 97.06 206 GLU A CA 1
ATOM 1702 C C . GLU A 1 206 ? -23.730 -11.832 28.797 1.00 97.06 206 GLU A C 1
ATOM 1704 O O . GLU A 1 206 ? -23.765 -11.705 30.023 1.00 97.06 206 GLU A O 1
ATOM 1709 N N . LEU A 1 207 ? -22.704 -11.390 28.069 1.00 97.81 207 LEU A N 1
ATOM 1710 C CA . LEU A 1 207 ? -21.614 -10.543 28.554 1.00 97.81 207 LEU A CA 1
ATOM 1711 C C . LEU A 1 207 ? -21.783 -9.161 27.933 1.00 97.81 207 LEU A C 1
ATOM 1713 O O . LEU A 1 207 ? -21.810 -9.045 26.712 1.00 97.81 207 LEU A O 1
ATOM 1717 N N . LEU A 1 208 ? -21.862 -8.127 28.762 1.00 97.88 208 LEU A N 1
ATOM 1718 C CA . LEU A 1 208 ? -21.934 -6.742 28.317 1.00 97.88 208 LEU A CA 1
ATOM 1719 C C . LEU A 1 208 ? -20.517 -6.175 28.185 1.00 97.88 208 LEU A C 1
ATOM 1721 O O . LEU A 1 208 ? -19.741 -6.267 29.134 1.00 97.88 208 LEU A O 1
ATOM 1725 N N . LEU A 1 209 ? -20.218 -5.586 27.030 1.00 98.25 209 LEU A N 1
ATOM 1726 C CA . LEU A 1 209 ? -19.050 -4.765 26.736 1.00 98.25 209 LEU A CA 1
ATOM 1727 C C . LEU A 1 209 ? -19.541 -3.334 26.523 1.00 98.25 209 LEU A C 1
ATOM 1729 O O . LEU A 1 209 ? -20.365 -3.090 25.645 1.00 98.25 209 LEU A O 1
ATOM 1733 N N . ILE A 1 210 ? -19.020 -2.395 27.300 1.00 97.50 210 ILE A N 1
ATOM 1734 C CA . ILE A 1 210 ? -19.361 -0.978 27.216 1.00 97.50 210 ILE A CA 1
ATOM 1735 C C . ILE A 1 210 ? -18.177 -0.242 26.588 1.00 97.50 210 ILE A C 1
ATOM 1737 O O . ILE A 1 210 ? -17.049 -0.319 27.088 1.00 97.50 210 ILE A O 1
ATOM 1741 N N . ASP A 1 211 ? -18.435 0.472 25.493 1.00 97.38 211 ASP A N 1
ATOM 1742 C CA . ASP A 1 211 ? -17.472 1.371 24.863 1.00 97.38 211 ASP A CA 1
ATOM 1743 C C . ASP A 1 211 ? -17.950 2.829 24.938 1.00 97.38 211 ASP A C 1
ATOM 1745 O O . ASP A 1 211 ? -18.855 3.268 24.225 1.00 97.38 211 ASP A O 1
ATOM 1749 N N . GLU A 1 212 ? -17.314 3.590 25.826 1.00 95.56 212 GLU A N 1
ATOM 1750 C CA . GLU A 1 212 ? -17.606 5.005 26.086 1.00 95.56 212 GLU A CA 1
ATOM 1751 C C . GLU A 1 212 ? -16.732 5.958 25.243 1.00 95.56 212 GLU A C 1
ATOM 1753 O O . GLU A 1 212 ? -16.800 7.181 25.380 1.00 95.56 212 GLU A O 1
ATOM 1758 N N . ASN A 1 213 ? -15.874 5.429 24.364 1.00 96.50 213 ASN A N 1
ATOM 1759 C CA . ASN A 1 213 ? -14.875 6.233 23.666 1.00 96.50 213 ASN A CA 1
ATOM 1760 C C . ASN A 1 213 ? -15.439 6.908 22.415 1.00 96.50 213 ASN A C 1
ATOM 1762 O O . ASN A 1 213 ? -16.215 6.335 21.649 1.00 96.50 213 ASN A O 1
ATOM 1766 N N . LYS A 1 214 ? -14.993 8.145 22.169 1.00 95.19 214 LYS A N 1
ATOM 1767 C CA . LYS A 1 214 ? -15.282 8.850 20.917 1.00 95.19 214 LYS A CA 1
ATOM 1768 C C . LYS A 1 214 ? -14.479 8.250 19.772 1.00 95.19 214 LYS A C 1
ATOM 1770 O O . LYS A 1 214 ? -13.257 8.163 19.856 1.00 95.19 214 LYS A O 1
ATOM 1775 N N . TRP A 1 215 ? -15.155 7.998 18.659 1.00 94.62 215 TRP A N 1
ATOM 1776 C CA . TRP A 1 215 ? -14.523 7.610 17.404 1.00 94.62 215 TRP A CA 1
ATOM 1777 C C . TRP A 1 215 ? -13.942 8.838 16.700 1.00 94.62 215 TRP A C 1
ATOM 1779 O O . TRP A 1 215 ? -14.645 9.598 16.035 1.00 94.62 215 TRP A O 1
ATOM 1789 N N . ILE A 1 216 ? -12.646 9.070 16.908 1.00 94.38 216 ILE A N 1
ATOM 1790 C CA . ILE A 1 216 ? -11.893 10.172 16.301 1.00 94.38 216 ILE A CA 1
ATOM 1791 C C . ILE A 1 216 ? -10.987 9.585 15.223 1.00 94.38 216 ILE A C 1
ATOM 1793 O O . ILE A 1 216 ? -10.129 8.770 15.540 1.00 94.38 216 ILE A O 1
ATOM 1797 N N . GLU A 1 217 ? -11.121 10.053 13.979 1.00 91.69 217 GLU A N 1
ATOM 1798 C CA . GLU A 1 217 ? -10.380 9.555 12.804 1.00 91.69 217 GLU A CA 1
ATOM 1799 C C . GLU A 1 217 ? -8.876 9.365 13.076 1.00 91.69 217 GLU A C 1
ATOM 1801 O O . GLU A 1 217 ? -8.304 8.317 12.801 1.00 91.69 217 GLU A O 1
ATOM 1806 N N . SER A 1 218 ? -8.228 10.346 13.712 1.00 90.94 218 SER A N 1
ATOM 1807 C CA . SER A 1 218 ? -6.789 10.295 13.999 1.00 90.94 218 SER A CA 1
ATOM 1808 C C . SER A 1 218 ? -6.372 9.316 15.107 1.00 90.94 218 SER A C 1
ATOM 1810 O O . SER A 1 218 ? -5.175 9.140 15.316 1.00 90.94 218 SER A O 1
ATOM 1812 N N . LEU A 1 219 ? -7.324 8.761 15.864 1.00 94.50 219 LEU A N 1
ATOM 1813 C CA . LEU A 1 219 ? -7.117 7.780 16.941 1.00 94.50 219 LEU A CA 1
ATOM 1814 C C . LEU A 1 219 ? -7.773 6.426 16.638 1.00 94.50 219 LEU A C 1
ATOM 1816 O O . LEU A 1 219 ? -7.703 5.517 17.461 1.00 94.50 219 LEU A O 1
ATOM 1820 N N . GLU A 1 220 ? -8.405 6.285 15.473 1.00 94.50 220 GLU A N 1
ATOM 1821 C CA . GLU A 1 220 ? -9.199 5.111 15.121 1.00 94.50 220 GLU A CA 1
ATOM 1822 C C . GLU A 1 220 ? -8.384 3.814 15.178 1.00 94.50 220 GLU A C 1
ATOM 1824 O O . GLU A 1 220 ? -8.873 2.809 15.683 1.00 94.50 220 GLU A O 1
ATOM 1829 N N . GLU A 1 221 ? -7.120 3.841 14.746 1.00 92.56 221 GLU A N 1
ATOM 1830 C CA . GLU A 1 221 ? -6.226 2.678 14.820 1.00 92.56 221 GLU A CA 1
ATOM 1831 C C . GLU A 1 221 ? -5.992 2.216 16.272 1.00 92.56 221 GLU A C 1
ATOM 1833 O O . GLU A 1 221 ? -6.078 1.023 16.563 1.00 92.56 221 GLU A O 1
ATOM 1838 N N . GLU A 1 222 ? -5.757 3.150 17.205 1.00 93.88 222 GLU A N 1
ATOM 1839 C CA . GLU A 1 222 ? -5.601 2.823 18.631 1.00 93.88 222 GLU A CA 1
ATOM 1840 C C . GLU A 1 222 ? -6.910 2.276 19.218 1.00 93.88 222 GLU A C 1
ATOM 1842 O O . GLU A 1 222 ? -6.896 1.329 20.008 1.00 93.88 222 GLU A O 1
ATOM 1847 N N . HIS A 1 223 ? -8.046 2.855 18.821 1.00 97.12 223 HIS A N 1
ATOM 1848 C CA . HIS A 1 223 ? -9.363 2.423 19.282 1.00 97.12 223 HIS A CA 1
ATOM 1849 C C . HIS A 1 223 ? -9.687 1.005 18.810 1.00 97.12 223 HIS A C 1
ATOM 1851 O O . HIS A 1 223 ? -10.012 0.147 19.633 1.00 97.12 223 HIS A O 1
ATOM 1857 N N . LEU A 1 224 ? -9.508 0.724 17.518 1.00 97.75 224 LEU A N 1
ATOM 1858 C CA . LEU A 1 224 ? -9.700 -0.608 16.941 1.00 97.75 224 LEU A CA 1
ATOM 1859 C C . LEU A 1 224 ? -8.820 -1.659 17.623 1.00 97.75 224 LEU A C 1
ATOM 1861 O O . LEU A 1 224 ? -9.302 -2.756 17.911 1.00 97.75 224 LEU A O 1
ATOM 1865 N N . LEU A 1 225 ? -7.560 -1.326 17.930 1.00 96.81 225 LEU A N 1
ATOM 1866 C CA . LEU A 1 225 ? -6.653 -2.232 18.634 1.00 96.81 225 LEU A CA 1
ATOM 1867 C C . LEU A 1 225 ? -7.185 -2.594 20.028 1.00 96.81 225 LEU A C 1
ATOM 1869 O O . LEU A 1 225 ? -7.301 -3.777 20.347 1.00 96.81 225 LEU A O 1
ATOM 1873 N N . LYS A 1 226 ? -7.574 -1.604 20.841 1.00 97.12 226 LYS A N 1
ATOM 1874 C CA . LYS A 1 226 ? -8.106 -1.870 22.190 1.00 97.12 226 LYS A CA 1
ATOM 1875 C C . LYS A 1 226 ? -9.426 -2.630 22.150 1.00 97.12 226 LYS A C 1
ATOM 1877 O O . LYS A 1 226 ? -9.640 -3.530 22.962 1.00 97.12 226 LYS A O 1
ATOM 1882 N N . LEU A 1 227 ? -10.307 -2.304 21.204 1.00 97.94 227 LEU A N 1
ATOM 1883 C CA . LEU A 1 227 ? -11.570 -3.020 21.034 1.00 97.94 227 LEU A CA 1
ATOM 1884 C C . LEU A 1 227 ? -11.329 -4.486 20.646 1.00 97.94 227 LEU A C 1
ATOM 1886 O O . LEU A 1 227 ? -11.979 -5.378 21.191 1.00 97.94 227 LEU A O 1
ATOM 1890 N N . GLN A 1 228 ? -10.362 -4.751 19.763 1.00 98.00 228 GLN A N 1
ATOM 1891 C CA . GLN A 1 228 ? -9.936 -6.109 19.427 1.00 98.00 228 GLN A CA 1
ATOM 1892 C C . GLN A 1 228 ? -9.383 -6.854 20.647 1.00 98.00 228 GLN A C 1
ATOM 1894 O O . GLN A 1 228 ? -9.793 -7.986 20.896 1.00 98.00 228 GLN A O 1
ATOM 1899 N N . GLU A 1 229 ? -8.487 -6.239 21.420 1.00 97.75 229 GLU A N 1
ATOM 1900 C CA . GLU A 1 229 ? -7.931 -6.839 22.640 1.00 97.75 229 GLU A CA 1
ATOM 1901 C C . GLU A 1 229 ? -9.028 -7.176 23.657 1.00 97.75 229 GLU A C 1
ATOM 1903 O O . GLU A 1 229 ? -9.060 -8.292 24.182 1.00 97.75 229 GLU A O 1
ATOM 1908 N N . LYS A 1 230 ? -9.975 -6.256 23.881 1.00 98.00 230 LYS A N 1
ATOM 1909 C CA . LYS A 1 230 ? -11.104 -6.488 24.787 1.00 98.00 230 LYS A CA 1
ATOM 1910 C C . LYS A 1 230 ? -12.006 -7.616 24.295 1.00 98.00 230 LYS A C 1
ATOM 1912 O O . LYS A 1 230 ? -12.333 -8.508 25.071 1.00 98.00 230 LYS A O 1
ATOM 1917 N N . LEU A 1 231 ? -12.366 -7.642 23.011 1.00 98.12 231 LEU A N 1
ATOM 1918 C CA . LEU A 1 231 ? -13.169 -8.734 22.451 1.00 98.12 231 LEU A CA 1
ATOM 1919 C C . LEU A 1 231 ? -12.459 -10.083 22.554 1.00 98.12 231 LEU A C 1
ATOM 1921 O O . LEU A 1 231 ? -13.086 -11.071 22.931 1.00 98.12 231 LEU A O 1
ATOM 1925 N N . ASN A 1 232 ? -11.152 -10.125 22.295 1.00 97.75 232 ASN A N 1
ATOM 1926 C CA . ASN A 1 232 ? -10.355 -11.335 22.472 1.00 97.75 232 ASN A CA 1
ATOM 1927 C C . ASN A 1 232 ? -10.373 -11.814 23.930 1.00 97.75 232 ASN A C 1
ATOM 1929 O O . ASN A 1 232 ? -10.498 -13.013 24.167 1.00 97.75 232 ASN A O 1
ATOM 1933 N N . ASN A 1 233 ? -10.311 -10.903 24.907 1.00 98.00 233 ASN A N 1
ATOM 1934 C CA . ASN A 1 233 ? -10.451 -11.258 26.320 1.00 98.00 233 ASN A CA 1
ATOM 1935 C C . ASN A 1 233 ? -11.837 -11.849 26.634 1.00 98.00 233 ASN A C 1
ATOM 1937 O O . ASN A 1 233 ? -11.932 -12.845 27.348 1.00 98.00 233 ASN A O 1
ATOM 1941 N N . TYR A 1 234 ? -12.910 -11.293 26.065 1.00 98.25 234 TYR A N 1
ATOM 1942 C CA . TYR A 1 234 ? -14.274 -11.802 26.261 1.00 98.25 234 TYR A CA 1
ATOM 1943 C C . TYR A 1 234 ? -14.449 -13.193 25.646 1.00 98.25 234 TYR A C 1
ATOM 1945 O O . TYR A 1 234 ? -14.981 -14.093 26.295 1.00 98.25 234 TYR A O 1
ATOM 1953 N N . ILE A 1 235 ? -13.956 -13.390 24.422 1.00 97.81 235 ILE A N 1
ATOM 1954 C CA . ILE A 1 235 ? -13.948 -14.695 23.752 1.00 97.81 235 ILE A CA 1
ATOM 1955 C C . ILE A 1 235 ? -13.156 -15.697 24.594 1.00 97.81 235 ILE A C 1
ATOM 1957 O O . ILE A 1 235 ? -13.675 -16.757 24.938 1.00 97.81 235 ILE A O 1
ATOM 1961 N N . TYR A 1 236 ? -11.949 -15.332 25.029 1.00 97.69 236 TYR A N 1
ATOM 1962 C CA . TYR A 1 236 ? -11.124 -16.186 25.879 1.00 97.69 236 TYR A CA 1
ATOM 1963 C C . TYR A 1 236 ? -11.820 -16.540 27.198 1.00 97.69 236 TYR A C 1
ATOM 1965 O O . TYR A 1 236 ? -11.788 -17.696 27.622 1.00 97.69 236 TYR A O 1
ATOM 1973 N N . PHE A 1 237 ? -12.480 -15.583 27.853 1.00 97.81 237 PHE A N 1
ATOM 1974 C CA . PHE A 1 237 ? -13.241 -15.810 29.083 1.00 97.81 237 PHE A CA 1
ATOM 1975 C C . PHE A 1 237 ? -14.353 -16.856 28.892 1.00 97.81 237 PHE A C 1
ATOM 1977 O O . PHE A 1 237 ? -14.543 -17.729 29.748 1.00 97.81 237 PHE A O 1
ATOM 1984 N N . LEU A 1 238 ? -15.056 -16.798 27.757 1.00 96.94 238 LEU A N 1
ATOM 1985 C CA . LEU A 1 238 ? -16.091 -17.761 27.383 1.00 96.94 238 LEU A CA 1
ATOM 1986 C C . LEU A 1 238 ? -15.502 -19.139 27.050 1.00 96.94 238 LEU A C 1
ATOM 1988 O O . LEU A 1 238 ? -15.961 -20.146 27.590 1.00 96.94 238 LEU A O 1
ATOM 1992 N N . GLU A 1 239 ? -14.461 -19.199 26.220 1.00 96.06 239 GLU A N 1
ATOM 1993 C CA . GLU A 1 239 ? -13.809 -20.448 25.801 1.00 96.06 239 GLU A CA 1
ATOM 1994 C C . GLU A 1 239 ? -13.159 -21.193 26.971 1.00 96.06 239 GLU A C 1
ATOM 1996 O O . GLU A 1 239 ? -13.273 -22.414 27.092 1.00 96.06 239 GLU A O 1
ATOM 2001 N N . SER A 1 240 ? -12.523 -20.452 27.879 1.00 96.62 240 SER A N 1
ATOM 2002 C CA . SER A 1 240 ? -11.923 -20.992 29.104 1.00 96.62 240 SER A CA 1
ATOM 2003 C C . SER A 1 240 ? -12.948 -21.287 30.205 1.00 96.62 240 SER A C 1
ATOM 2005 O O . SER A 1 240 ? -12.572 -21.742 31.287 1.00 96.62 240 SER A O 1
ATOM 2007 N N . LYS A 1 241 ? -14.245 -21.078 29.931 1.00 96.19 241 LYS A N 1
ATOM 2008 C CA . LYS A 1 241 ? -15.366 -21.430 30.813 1.00 96.19 241 LYS A CA 1
ATOM 2009 C C . LYS A 1 241 ? -15.293 -20.786 32.201 1.00 96.19 241 LYS A C 1
ATOM 2011 O O . LYS A 1 241 ? -15.773 -21.351 33.187 1.00 96.19 241 LYS A O 1
ATOM 2016 N N . GLN A 1 242 ? -14.739 -19.579 32.296 1.00 96.81 242 GLN A N 1
ATOM 2017 C CA . GLN A 1 242 ? -14.553 -18.889 33.579 1.00 96.81 242 GLN A CA 1
ATOM 2018 C C . GLN A 1 242 ? -15.880 -18.550 34.287 1.00 96.81 242 GLN A C 1
ATOM 2020 O O . GLN A 1 242 ? -15.917 -18.413 35.510 1.00 96.81 242 GLN A O 1
ATOM 2025 N N . TYR A 1 243 ? -16.997 -18.489 33.554 1.00 95.00 243 TYR A N 1
ATOM 2026 C CA . TYR A 1 243 ? -18.340 -18.252 34.099 1.00 95.00 243 TYR A CA 1
ATOM 2027 C C . TYR A 1 243 ? -18.947 -19.456 34.846 1.00 95.00 243 TYR A C 1
ATOM 2029 O O . TYR A 1 243 ? -19.884 -19.283 35.633 1.00 95.00 243 TYR A O 1
ATOM 2037 N N . VAL A 1 244 ? -18.440 -20.676 34.629 1.00 95.81 244 VAL A N 1
ATOM 2038 C CA . VAL A 1 244 ? -19.123 -21.922 35.031 1.00 95.81 244 VAL A CA 1
ATOM 2039 C C . VAL A 1 244 ? -19.301 -22.048 36.539 1.00 95.81 244 VAL A C 1
ATOM 2041 O O . VAL A 1 244 ? -20.351 -22.499 36.992 1.00 95.81 244 VAL A O 1
ATOM 2044 N N . ALA A 1 245 ? -18.322 -21.607 37.331 1.00 94.50 245 ALA A N 1
ATOM 2045 C CA . ALA A 1 245 ? -18.417 -21.661 38.790 1.00 94.50 245 ALA A CA 1
ATOM 2046 C C . ALA A 1 245 ? -19.601 -20.845 39.341 1.00 94.50 245 ALA A C 1
ATOM 2048 O O . ALA A 1 245 ? -20.114 -21.156 40.415 1.00 94.50 245 ALA A O 1
ATOM 2049 N N . ARG A 1 246 ? -20.036 -19.811 38.609 1.00 93.69 246 ARG A N 1
ATOM 2050 C CA . ARG A 1 246 ? -21.109 -18.901 39.021 1.00 93.69 246 ARG A CA 1
ATOM 2051 C C . ARG A 1 246 ? -22.455 -19.229 38.381 1.00 93.69 246 ARG A C 1
ATOM 2053 O O . ARG A 1 246 ? -23.471 -19.129 39.060 1.00 93.69 246 ARG A O 1
ATOM 2060 N N . TYR A 1 247 ? -22.465 -19.607 37.105 1.00 92.31 247 TYR A N 1
ATOM 2061 C CA . TYR A 1 247 ? -23.696 -19.734 36.314 1.00 92.31 247 TYR A CA 1
ATOM 2062 C C . TYR A 1 247 ? -23.968 -21.154 35.795 1.00 92.31 247 TYR A C 1
ATOM 2064 O O . TYR A 1 247 ? -25.029 -21.413 35.233 1.00 92.31 247 TYR A O 1
ATOM 2072 N N . GLY A 1 248 ? -23.043 -22.095 36.004 1.00 91.62 248 GLY A N 1
ATOM 2073 C CA . GLY A 1 248 ? -23.080 -23.405 35.356 1.00 91.62 248 GLY A CA 1
ATOM 2074 C C . GLY A 1 248 ? -22.720 -23.330 33.869 1.00 91.62 248 GLY A C 1
ATOM 2075 O O . GLY A 1 248 ? -22.335 -22.280 33.364 1.00 91.62 248 GLY A O 1
ATOM 2076 N N . ASP A 1 249 ? -22.818 -24.464 33.172 1.00 90.94 249 ASP A N 1
ATOM 2077 C CA . ASP A 1 249 ? -22.425 -24.604 31.757 1.00 90.94 249 ASP A CA 1
ATOM 2078 C C . ASP A 1 249 ? -23.582 -25.097 30.873 1.00 90.94 249 ASP A C 1
ATOM 2080 O O . ASP A 1 249 ? -23.420 -25.985 30.040 1.00 90.94 249 ASP A O 1
ATOM 2084 N N . LYS A 1 250 ? -24.796 -24.595 31.122 1.00 89.06 250 LYS A N 1
ATOM 2085 C CA . LYS A 1 250 ? -26.014 -25.017 30.412 1.00 89.06 250 LYS A CA 1
ATOM 2086 C C . LYS A 1 250 ? -26.590 -23.864 29.596 1.00 89.06 250 LYS A C 1
ATOM 2088 O O . LYS A 1 250 ? -27.653 -23.354 29.927 1.00 89.06 250 LYS A O 1
ATOM 2093 N N . PHE A 1 251 ? -25.867 -23.465 28.554 1.00 90.69 251 PHE A N 1
ATOM 2094 C CA . PHE A 1 251 ? -26.287 -22.408 27.636 1.00 90.69 251 PHE A CA 1
ATOM 2095 C C . PHE A 1 251 ? -26.129 -22.876 26.193 1.00 90.69 251 PHE A C 1
ATOM 2097 O O . PHE A 1 251 ? -25.039 -23.299 25.808 1.00 90.69 251 PHE A O 1
ATOM 2104 N N . ASP A 1 252 ? -27.197 -22.755 25.402 1.00 89.38 252 ASP A N 1
ATOM 2105 C CA . ASP A 1 252 ? -27.172 -23.064 23.965 1.00 89.38 252 ASP A CA 1
ATOM 2106 C C . ASP A 1 252 ? -26.461 -21.968 23.159 1.00 89.38 252 ASP A C 1
ATOM 2108 O O . ASP A 1 252 ? -25.989 -22.210 22.048 1.00 89.38 252 ASP A O 1
ATOM 2112 N N . LYS A 1 253 ? -26.401 -20.752 23.717 1.00 94.31 253 LYS A N 1
ATOM 2113 C CA . LYS A 1 253 ? -25.761 -19.579 23.122 1.00 94.31 253 LYS A CA 1
ATOM 2114 C C . LYS A 1 253 ? -25.058 -18.733 24.176 1.00 94.31 253 LYS A C 1
ATOM 2116 O O . LYS A 1 253 ? -25.476 -18.675 25.334 1.00 94.31 253 LYS A O 1
ATOM 2121 N N . LYS A 1 254 ? -24.009 -18.044 23.741 1.00 96.50 254 LYS A N 1
ATOM 2122 C CA . LYS A 1 254 ? -23.259 -17.053 24.513 1.00 96.50 254 LYS A CA 1
ATOM 2123 C C . LYS A 1 254 ? -23.215 -15.759 23.708 1.00 96.50 254 LYS A C 1
ATOM 2125 O O . LYS A 1 254 ? -22.752 -15.742 22.571 1.00 96.50 254 LYS A O 1
ATOM 2130 N N . VAL A 1 255 ? -23.719 -14.674 24.270 1.00 97.56 255 VAL A N 1
ATOM 2131 C CA . VAL A 1 255 ? -23.826 -13.391 23.572 1.00 97.56 255 VAL A CA 1
ATOM 2132 C C . VAL A 1 255 ? -22.828 -12.416 24.173 1.00 97.56 255 VAL A C 1
ATOM 2134 O O . VAL A 1 255 ? -22.829 -12.195 25.379 1.00 97.56 255 VAL A O 1
ATOM 2137 N N . ILE A 1 256 ? -21.983 -11.825 23.333 1.00 98.25 256 ILE A N 1
ATOM 2138 C CA . ILE A 1 256 ? -21.210 -10.636 23.687 1.00 98.25 256 ILE A CA 1
ATOM 2139 C C . ILE A 1 256 ? -22.019 -9.442 23.185 1.00 98.25 256 ILE A C 1
ATOM 2141 O O . ILE A 1 256 ? -22.094 -9.181 21.983 1.00 98.25 256 ILE A O 1
ATOM 2145 N N . HIS A 1 257 ? -22.684 -8.761 24.107 1.00 97.88 257 HIS A N 1
ATOM 2146 C CA . HIS A 1 257 ? -23.471 -7.572 23.841 1.00 97.88 257 HIS A CA 1
ATOM 2147 C C . HIS A 1 257 ? -22.579 -6.339 23.976 1.00 97.88 257 HIS A C 1
ATOM 2149 O O . HIS A 1 257 ? -22.083 -6.052 25.056 1.00 97.88 257 HIS A O 1
ATOM 2155 N N . ILE A 1 258 ? -22.358 -5.625 22.880 1.00 98.12 258 ILE A N 1
ATOM 2156 C CA . ILE A 1 258 ? -21.517 -4.434 22.817 1.00 98.12 258 ILE A CA 1
ATOM 2157 C C . ILE A 1 258 ? -22.422 -3.210 22.718 1.00 98.12 258 ILE A C 1
ATOM 2159 O O . ILE A 1 258 ? -23.216 -3.123 21.780 1.00 98.12 258 ILE A O 1
ATOM 2163 N N . THR A 1 259 ? -22.274 -2.264 23.641 1.00 97.38 259 THR A N 1
ATOM 2164 C CA . THR A 1 259 ? -22.972 -0.975 23.618 1.00 97.38 259 THR A CA 1
ATOM 2165 C C . THR A 1 259 ? -21.977 0.158 23.394 1.00 97.38 259 THR A C 1
ATOM 2167 O O . THR A 1 259 ? -20.884 0.168 23.964 1.00 97.38 259 THR A O 1
ATOM 2170 N N . PHE A 1 260 ? -22.357 1.123 22.559 1.00 97.62 260 PHE A N 1
ATOM 2171 C CA . PHE A 1 260 ? -21.522 2.276 22.231 1.00 97.62 260 PHE A CA 1
ATOM 2172 C C . PHE A 1 260 ? -22.145 3.580 22.733 1.00 97.62 260 PHE A C 1
ATOM 2174 O O . PHE A 1 260 ? -23.300 3.873 22.437 1.00 97.62 260 PHE A O 1
ATOM 2181 N N . GLN A 1 261 ? -21.361 4.411 23.426 1.00 96.25 261 GLN A N 1
ATOM 2182 C CA . GLN A 1 261 ? -21.771 5.786 23.735 1.00 96.25 261 GLN A CA 1
ATOM 2183 C C . GLN A 1 261 ? -21.724 6.688 22.492 1.00 96.25 261 GLN A C 1
ATOM 2185 O O . GLN A 1 261 ? -22.527 7.611 22.362 1.00 96.25 261 GLN A O 1
ATOM 2190 N N . TYR A 1 262 ? -20.779 6.435 21.584 1.00 96.38 262 TYR A N 1
ATOM 2191 C CA . TYR A 1 262 ? -20.605 7.177 20.336 1.00 96.38 262 TYR A CA 1
ATOM 2192 C C . TYR A 1 262 ? -20.601 6.213 19.160 1.00 96.38 262 TYR A C 1
ATOM 2194 O O . TYR A 1 262 ? -19.963 5.164 19.229 1.00 96.38 262 TYR A O 1
ATOM 2202 N N . SER A 1 263 ? -21.272 6.588 18.071 1.00 95.88 263 SER A N 1
ATOM 2203 C CA . SER A 1 263 ? -21.355 5.748 16.879 1.00 95.88 263 SER A CA 1
ATOM 2204 C C . SER A 1 263 ? -19.960 5.381 16.360 1.00 95.88 263 SER A C 1
ATOM 2206 O O . SER A 1 263 ? -19.142 6.285 16.156 1.00 95.88 263 SER A O 1
ATOM 2208 N N . PRO A 1 264 ? -19.689 4.085 16.123 1.00 96.50 264 PRO A N 1
ATOM 2209 C CA . PRO A 1 264 ? -18.479 3.643 15.456 1.00 96.50 264 PRO A CA 1
ATOM 2210 C C . PRO A 1 264 ? -18.338 4.224 14.056 1.00 96.50 264 PRO A C 1
ATOM 2212 O O . PRO A 1 264 ? -19.328 4.564 13.406 1.00 96.50 264 PRO A O 1
ATOM 2215 N N . SER A 1 265 ? -17.102 4.289 13.571 1.00 96.44 265 SER A N 1
ATOM 2216 C CA . SER A 1 265 ? -16.840 4.574 12.164 1.00 96.44 265 SER A CA 1
ATOM 2217 C C . SER A 1 265 ? -17.207 3.391 11.264 1.00 96.44 265 SER A C 1
ATOM 2219 O O . SER A 1 265 ? -17.409 2.269 11.738 1.00 96.44 265 SER A O 1
ATOM 2221 N N . ASP A 1 266 ? -17.207 3.610 9.947 1.00 96.56 266 ASP A N 1
ATOM 2222 C CA . ASP A 1 266 ? -17.396 2.538 8.960 1.00 96.56 266 ASP A CA 1
ATOM 2223 C C . ASP A 1 266 ? -16.364 1.410 9.133 1.00 96.56 266 ASP A C 1
ATOM 2225 O O . ASP A 1 266 ? -16.708 0.230 9.033 1.00 96.56 266 ASP A O 1
ATOM 2229 N N . ASN A 1 267 ? -15.117 1.754 9.475 1.00 94.81 267 ASN A N 1
ATOM 2230 C CA . ASN A 1 267 ? -14.068 0.781 9.783 1.00 94.81 267 ASN A CA 1
ATOM 2231 C C . ASN A 1 267 ? -14.373 0.007 11.073 1.00 94.81 267 ASN A C 1
ATOM 2233 O O . ASN A 1 267 ? -14.205 -1.213 11.108 1.00 94.81 267 ASN A O 1
ATOM 2237 N N . GLY A 1 268 ? -14.878 0.686 12.109 1.00 96.62 268 GLY A N 1
ATOM 2238 C CA . GLY A 1 268 ? -15.367 0.055 13.336 1.00 96.62 268 GLY A CA 1
ATOM 2239 C C . GLY A 1 268 ? -16.490 -0.949 13.081 1.00 96.62 268 GLY A C 1
ATOM 2240 O O . GLY A 1 268 ? -16.432 -2.089 13.545 1.00 96.62 268 GLY A O 1
ATOM 2241 N N . LEU A 1 269 ? -17.483 -0.570 12.276 1.00 97.38 269 LEU A N 1
ATOM 2242 C CA . LEU A 1 269 ? -18.593 -1.448 11.899 1.00 97.38 269 LEU A CA 1
ATOM 2243 C C . LEU A 1 269 ? -18.123 -2.639 11.052 1.00 97.38 269 LEU A C 1
ATOM 2245 O O . LEU A 1 269 ? -18.529 -3.777 11.303 1.00 97.38 269 LEU A O 1
ATOM 2249 N N . ALA A 1 270 ? -17.237 -2.405 10.080 1.00 97.12 270 ALA A N 1
ATOM 2250 C CA . ALA A 1 270 ? -16.649 -3.462 9.260 1.00 97.12 270 ALA A CA 1
ATOM 2251 C C . ALA A 1 270 ? -15.835 -4.455 10.107 1.00 97.12 270 ALA A C 1
ATOM 2253 O O . ALA A 1 270 ? -15.929 -5.669 9.900 1.00 97.12 270 ALA A O 1
ATOM 2254 N N . PHE A 1 271 ? -15.089 -3.957 11.097 1.00 97.75 271 PHE A N 1
ATOM 2255 C CA . PHE A 1 271 ? -14.368 -4.779 12.063 1.00 97.75 271 PHE A CA 1
ATOM 2256 C C . PHE A 1 271 ? -15.322 -5.675 12.870 1.00 97.75 271 PHE A C 1
ATOM 2258 O O . PHE A 1 271 ? -15.125 -6.891 12.914 1.00 97.75 271 PHE A O 1
ATOM 2265 N N . LEU A 1 272 ? -16.401 -5.123 13.436 1.00 97.88 272 LEU A N 1
ATOM 2266 C CA . LEU A 1 272 ? -17.398 -5.904 14.183 1.00 97.88 272 LEU A CA 1
ATOM 2267 C C . LEU A 1 272 ? -18.077 -6.967 13.308 1.00 97.88 272 LEU A C 1
ATOM 2269 O O . LEU A 1 272 ? -18.267 -8.105 13.743 1.00 97.88 272 LEU A O 1
ATOM 2273 N N . ALA A 1 273 ? -18.390 -6.638 12.052 1.00 97.62 273 ALA A N 1
ATOM 2274 C CA . ALA A 1 273 ? -18.931 -7.598 11.093 1.00 97.62 273 ALA A CA 1
ATOM 2275 C C . ALA A 1 273 ? -17.944 -8.744 10.800 1.00 97.62 273 ALA A C 1
ATOM 2277 O O . ALA A 1 273 ? -18.348 -9.907 10.697 1.00 97.62 273 ALA A O 1
ATOM 2278 N N . ALA A 1 274 ? -16.645 -8.441 10.706 1.00 97.06 274 ALA A N 1
ATOM 2279 C CA . ALA A 1 274 ? -15.605 -9.451 10.549 1.00 97.06 274 ALA A CA 1
ATOM 2280 C C . ALA A 1 274 ? -15.516 -10.370 11.779 1.00 97.06 274 ALA A C 1
ATOM 2282 O O . ALA A 1 274 ? -15.478 -11.590 11.614 1.00 97.06 274 ALA A O 1
ATOM 2283 N N . VAL A 1 275 ? -15.568 -9.818 12.998 1.00 97.12 275 VAL A N 1
ATOM 2284 C CA . VAL A 1 275 ? -15.591 -10.616 14.237 1.00 97.12 275 VAL A CA 1
ATOM 2285 C C . VAL A 1 275 ? -16.832 -11.510 14.287 1.00 97.12 275 VAL A C 1
ATOM 2287 O O . VAL A 1 275 ? -16.711 -12.712 14.515 1.00 97.12 275 VAL A O 1
ATOM 2290 N N . GLN A 1 276 ? -18.019 -10.978 13.980 1.00 97.38 276 GLN A N 1
ATOM 2291 C CA . GLN A 1 276 ? -19.251 -11.771 13.926 1.00 97.38 276 GLN A CA 1
ATOM 2292 C C . GLN A 1 276 ? -19.126 -12.958 12.962 1.00 97.38 276 GLN A C 1
ATOM 2294 O O . GLN A 1 276 ? -19.601 -14.050 13.272 1.00 97.38 276 GLN A O 1
ATOM 2299 N N . LYS A 1 277 ? -18.472 -12.771 11.809 1.00 96.38 277 LYS A N 1
ATOM 2300 C CA . LYS A 1 277 ? -18.212 -13.843 10.838 1.00 96.38 277 LYS A CA 1
ATOM 2301 C C . LYS A 1 277 ? -17.263 -14.911 11.389 1.00 96.38 277 LYS A C 1
ATOM 2303 O O . LYS A 1 277 ? -17.488 -16.091 11.140 1.00 96.38 277 LYS A O 1
ATOM 2308 N N . VAL A 1 278 ? -16.237 -14.512 12.142 1.00 95.56 278 VAL A N 1
ATOM 2309 C CA . VAL A 1 278 ? -15.309 -15.439 12.816 1.00 95.56 278 VAL A CA 1
ATOM 2310 C C . VAL A 1 278 ? -16.025 -16.274 13.881 1.00 95.56 278 VAL A C 1
ATOM 2312 O O . VAL A 1 278 ? -15.708 -17.451 14.024 1.00 95.56 278 VAL A O 1
ATOM 2315 N N . LEU A 1 279 ? -17.016 -15.706 14.576 1.00 96.19 279 LEU A N 1
ATOM 2316 C CA . LEU A 1 279 ? -17.778 -16.399 15.624 1.00 96.19 279 LEU A CA 1
ATOM 2317 C C . LEU A 1 279 ? -18.898 -17.313 15.095 1.00 96.19 279 LEU A C 1
ATOM 2319 O O . LEU A 1 279 ? -19.336 -18.199 15.824 1.00 96.19 279 LEU A O 1
ATOM 2323 N N . GLN A 1 280 ? -19.329 -17.177 13.832 1.00 94.12 280 GLN A N 1
ATOM 2324 C CA . GLN A 1 280 ? -20.419 -17.982 13.243 1.00 94.12 280 GLN A CA 1
ATOM 2325 C C . GLN A 1 280 ? -20.346 -19.512 13.442 1.00 94.12 280 GLN A C 1
ATOM 2327 O O . GLN A 1 280 ? -21.408 -20.105 13.626 1.00 94.12 280 GLN A O 1
ATOM 2332 N N . PRO A 1 281 ? -19.181 -20.192 13.382 1.00 95.94 281 PRO A N 1
ATOM 2333 C CA . PRO A 1 281 ? -19.113 -21.641 13.591 1.00 95.94 281 PRO A CA 1
ATOM 2334 C C . PRO A 1 281 ? -19.152 -22.062 15.073 1.00 95.94 281 PRO A C 1
ATOM 2336 O O . PRO A 1 281 ? -19.043 -23.253 15.360 1.00 95.94 281 PRO A O 1
ATOM 2339 N N . THR A 1 282 ? -19.266 -21.115 16.006 1.00 95.88 282 THR A N 1
ATOM 2340 C CA . THR A 1 282 ? -19.266 -21.351 17.458 1.00 95.88 282 THR A CA 1
ATOM 2341 C C . THR A 1 282 ? -20.665 -21.160 18.055 1.00 95.88 282 THR A C 1
ATOM 2343 O O . THR A 1 282 ? -21.612 -20.819 17.349 1.00 95.88 282 THR A O 1
ATOM 2346 N N . ASP A 1 283 ? -20.807 -21.357 19.366 1.00 94.88 283 ASP A N 1
ATOM 2347 C CA . ASP A 1 283 ? -22.016 -20.990 20.116 1.00 94.88 283 ASP A CA 1
ATOM 2348 C C . ASP A 1 283 ? -22.001 -19.528 20.609 1.00 94.88 283 ASP A C 1
ATOM 2350 O O . ASP A 1 283 ? -22.865 -19.123 21.392 1.00 94.88 283 ASP A O 1
ATOM 2354 N N . MET A 1 284 ? -21.032 -18.732 20.143 1.00 97.25 284 MET A N 1
ATOM 2355 C CA . MET A 1 284 ? -20.874 -17.319 20.465 1.00 97.25 284 MET A CA 1
ATOM 2356 C C . MET A 1 284 ? -21.437 -16.417 19.361 1.00 97.25 284 MET A C 1
ATOM 2358 O O . MET A 1 284 ? -21.372 -16.725 18.171 1.00 97.25 284 MET A O 1
ATOM 2362 N N . SER A 1 285 ? -21.946 -15.250 19.745 1.00 96.81 285 SER A N 1
ATOM 2363 C CA . SER A 1 285 ? -22.381 -14.214 18.801 1.00 96.81 285 SER A CA 1
ATOM 2364 C C . SER A 1 285 ? -22.188 -12.816 19.370 1.00 96.81 285 SER A C 1
ATOM 2366 O O . SER A 1 285 ? -22.243 -12.638 20.586 1.00 96.81 285 SER A O 1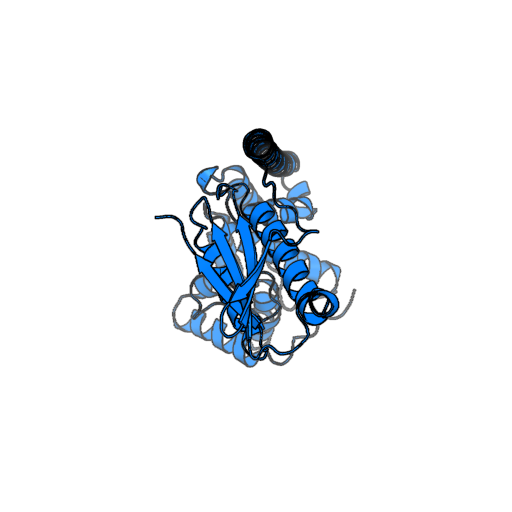
ATOM 2368 N N . LEU A 1 286 ? -22.026 -11.826 18.493 1.00 97.69 286 LEU A N 1
ATOM 2369 C CA . LEU A 1 286 ? -22.093 -10.422 18.866 1.00 97.69 286 LEU A CA 1
ATOM 2370 C C . LEU A 1 286 ? -23.532 -9.914 18.758 1.00 97.69 286 LEU A C 1
ATOM 2372 O O . LEU A 1 286 ? -24.252 -10.208 17.804 1.00 97.69 286 LEU A O 1
ATOM 2376 N N . LYS A 1 287 ? -23.918 -9.081 19.714 1.00 96.56 287 LYS A N 1
ATOM 2377 C CA . LYS A 1 287 ? -25.070 -8.187 19.616 1.00 96.56 287 LYS A CA 1
ATOM 2378 C C . LYS A 1 287 ? -24.524 -6.771 19.725 1.00 96.56 287 LYS A C 1
ATOM 2380 O O . LYS A 1 287 ? -23.824 -6.481 20.684 1.00 96.56 287 LYS A O 1
ATOM 2385 N N . VAL A 1 288 ? -24.788 -5.920 18.741 1.00 97.25 288 VAL A N 1
ATOM 2386 C CA . VAL A 1 288 ? -24.265 -4.546 18.706 1.00 97.25 288 VAL A CA 1
ATOM 2387 C C . VAL A 1 288 ? -25.420 -3.574 18.888 1.00 97.25 288 VAL A C 1
ATOM 2389 O O . VAL A 1 288 ? -26.380 -3.614 18.120 1.00 97.25 288 VAL A O 1
ATOM 2392 N N . GLU A 1 289 ? -25.311 -2.708 19.888 1.00 96.44 289 GLU A N 1
ATOM 2393 C CA . GLU A 1 289 ? -26.243 -1.622 20.169 1.00 96.44 289 GLU A CA 1
ATOM 2394 C C . GLU A 1 289 ? -25.544 -0.282 19.909 1.00 96.44 289 GLU A C 1
ATOM 2396 O O . GLU A 1 289 ? -24.505 0.031 20.496 1.00 96.44 289 GLU A O 1
ATOM 2401 N N . LEU A 1 290 ? -26.101 0.482 18.969 1.00 94.69 290 LEU A N 1
ATOM 2402 C CA . LEU A 1 290 ? -25.619 1.807 18.590 1.00 94.69 290 LEU A CA 1
ATOM 2403 C C . LEU A 1 290 ? -26.402 2.880 19.361 1.00 94.69 290 LEU A C 1
ATOM 2405 O O . LEU A 1 290 ? -27.570 2.644 19.673 1.00 94.69 290 LEU A O 1
ATOM 2409 N N . PRO A 1 291 ? -25.798 4.048 19.644 1.00 91.94 291 PRO A N 1
ATOM 2410 C CA . PRO A 1 291 ? -26.522 5.151 20.265 1.00 91.94 291 PRO A CA 1
ATOM 2411 C C . PRO A 1 291 ? -27.624 5.681 19.330 1.00 91.94 291 PRO A C 1
ATOM 2413 O O . PRO A 1 291 ? -27.501 5.580 18.106 1.00 91.94 291 PRO A O 1
ATOM 2416 N N . GLU A 1 292 ? -28.690 6.232 19.922 1.00 79.38 292 GLU A N 1
ATOM 2417 C CA . GLU A 1 292 ? -29.803 6.887 19.206 1.00 79.38 292 GLU A CA 1
ATOM 2418 C C . GLU A 1 292 ? -29.394 8.177 18.477 1.00 79.38 292 GLU A C 1
ATOM 2420 O O . GLU A 1 292 ? -28.547 8.938 19.007 1.00 79.38 292 GLU A O 1
#

Secondary structure (DSSP, 8-state):
-EE--PPSS-HHHHHHHHHHHHTT-HHHHHH--STTT----TT-S-SSS--HHHIIIIIIHHHHHTT-TTHHHHHHHHHHHHHTSS-HHHHHHHHHHHHHHHHHHHHEEE-S-----TTTHHHHHHHHHT--GGG--TTHHHHHHHHHH-HHHHHHHHHHHHHHHHHHHHHHHHHHHHHHHHHHHS-----SSS--EEEEETTEEEEEEEE-----GGGHHHHHHHHHHHHHHHHHHHHTTTTHHHH-S--S-EEEEEEESSPPPHHHHHHHHHHHHHHTTSSEEEEEE---

InterPro domains:
  IPR032002 Immunity factor for SPN [PF16718] (6-167)
  IPR038509 IFS superfamily [G3DSA:1.25.40.520] (4-178)
  IPR046702 Protein of unknown function DUF6572 [PF20212] (189-290)

Foldseek 3Di:
DAADDADPPLVVVQVLCVVCVVVVNNLCLLFCQPVSNADDDPPQPDPNTHQLLCCVRSHLQVVCVVPPVCSLVVVLVSLQVLLQDLALSSLLSNLNNVLNLVVCVVPHPDGSDDHDCLVRLLSNLVSLLPRDPVRCDDCNLVSLVSLVVDPSNCVNPVVSSVVSNVVVVVVVVVLVVVLVVVCVVFPQDAPLQDQPDWDDDPAATETEGEGAGEADPSCNVVNLVSVVSNVVNVVVCVVVVVCCVPPNDDHQAYEYEYEYPAAYDPVRVVSLVVVQVVCVVDSYHYHYHYDD

Radius of gyration: 26.69 Å; chains: 1; bounding box: 62×46×70 Å

pLDDT: mean 95.3, std 3.73, range [74.19, 98.62]

Organism: Streptococcus mitis (NCBI:txid28037)

Sequence (292 aa):
MKTYRLKTDTEWDIMRYKKAIENHREIDAFLGINPEYRIGHRDSYYQDITDTHILIEYCLYPIYVGGDFDIPDRVLDILKELASSQDTIHLYQVVSFIKKQEDLLGEYDALPFIIDLENIVPIVLESIYNLPNEKKVDYYRNICNLIDSMGLFKSCDKNKVEYIVNEQKKEENKNRRKIKSIAEVWPIVLDVTSIDAMGVSDDHLELLLIDENKWIESLEEEHLLKLQEKLNNYIYFLESKQYVARYGDKFDKKVIHITFQYSPSDNGLAFLAAVQKVLQPTDMSLKVELPE